Protein AF-A0A8T3WKR5-F1 (afdb_monomer)

Sequence (274 aa):
MLLEISASKPGNLAQITAEEFRGRFSTGEGFFEGDAPIKTRIPLRYAPNETQIAENFKGVANFLNETKKSSGTSPRICFYGVIGGVDLTLSYTASIWKELGRAPARKNEGVFLTDINECAIDYLNQRLDIFARSDNLTGYFRILSEEIPEAKKKLANYQERLKDEDRAHLWFSQESGFRTLKEMAESGSIKPFQSNYYGKGQGIFADLMDSQSPDAAIFYLSDIANVASNRKRHGGLKSTVRNSVIIAKLVELDIPFLIAESDIKGRNYMSLAG

Foldseek 3Di:
DDPPPPPDDPPQPLDADLVSLCVVFVPQQADDDDPDRPQPQPVDLQAAPAEPCLVVLVVLLVLQVVLCVVVVHRFAEEEEEECSHLQVLLLSQLSNQVSSVHAPDDSLYAYEYEYQHPVSVVVNLVLLVLLQPAPFLVSSVVVCCVPPVSVNVSVVVNLVPYDPSRNCSTLSVDRSSSVRSSVCSNVVRHRYGYYDCQPCVLVVVLSSCVSSLTQEYEYEYEAVVCVVVVVDPDDDDDPCVRSVSVVVSCVVSVHWYKYWYAHPNSHIDIDTDD

Secondary structure (DSSP, 8-state):
------------GGG--HHHHHHHH-SS--B-SSS-----------S-----THHHHHHHHHHHHHHHHHHSS---EEEEEE-S-HHHHHHHHHHHHHHHTS---STT-EEEEEES-HHHHHHHHHHHHHHHH-SSHHHHHHHHHHH-HHHHHHHHHHHHHS-HHHHTTSGGGSHHHHHHHHHHHHTT-EEEEEB-IIIIIHHHHHHHHHHH--SEEEEEEETHHHHHHHH-SS----HHHHTHHHHHHHHHHT--EEEEEE-TTS-EEEEEE-

Solvent-accessible surface area (backbone atoms only — not comparable to full-atom values): 15350 Å² total; per-residue (Å²): 136,82,83,79,79,74,80,74,72,90,69,78,78,62,73,62,47,77,64,48,47,34,75,76,56,61,84,74,76,47,58,60,90,63,99,60,82,75,81,46,76,54,88,68,78,68,47,45,79,67,35,73,51,45,64,55,56,51,50,51,54,49,51,53,52,51,48,31,64,77,63,78,44,89,67,42,46,31,39,39,30,40,64,61,12,52,64,58,47,47,11,55,53,19,50,56,30,57,77,69,72,46,70,75,83,49,95,37,30,37,34,41,36,29,32,59,36,58,51,59,50,53,49,45,51,53,53,36,51,44,34,52,75,30,92,46,66,70,48,33,54,48,54,40,47,75,78,38,50,68,56,51,55,39,48,52,58,40,52,73,70,37,54,70,74,34,46,64,59,38,26,81,64,41,72,65,28,42,52,48,46,22,57,30,37,67,69,57,38,62,46,72,44,52,21,38,53,93,59,51,31,40,56,51,53,42,55,45,47,66,51,31,62,44,59,28,42,38,35,37,46,31,42,58,77,51,62,60,48,73,76,41,94,67,76,92,73,58,70,75,70,75,46,37,65,47,51,53,46,42,60,73,67,70,41,41,38,39,40,41,36,28,40,96,86,14,52,66,48,74,52,77,52,122

Mean predicted aligned error: 10.89 Å

pLDDT: mean 73.16, std 21.27, range [23.73, 96.62]

Radius of gyration: 18.51 Å; Cα contacts (8 Å, |Δi|>4): 417; chains: 1; bounding box: 47×62×44 Å

Structure (mmCIF, N/CA/C/O backbone):
data_AF-A0A8T3WKR5-F1
#
_entry.id   AF-A0A8T3WKR5-F1
#
loop_
_atom_site.group_PDB
_atom_site.id
_atom_site.type_symbol
_atom_site.label_atom_id
_atom_site.label_alt_id
_atom_site.label_comp_id
_atom_site.label_asym_id
_atom_site.label_entity_id
_atom_site.label_seq_id
_atom_site.pdbx_PDB_ins_code
_atom_site.Cartn_x
_atom_site.Cartn_y
_atom_site.Cartn_z
_atom_site.occupancy
_atom_site.B_iso_or_equiv
_atom_site.auth_seq_id
_atom_site.auth_comp_id
_atom_site.auth_asym_id
_atom_site.auth_atom_id
_atom_site.pdbx_PDB_model_num
ATOM 1 N N . MET A 1 1 ? -1.835 -46.790 -15.934 1.00 33.34 1 MET A N 1
ATOM 2 C CA . MET A 1 1 ? -2.693 -45.678 -16.385 1.00 33.34 1 MET A CA 1
ATOM 3 C C . MET A 1 1 ? -2.193 -44.431 -15.674 1.00 33.34 1 MET A C 1
ATOM 5 O O . MET A 1 1 ? -2.462 -44.263 -14.494 1.00 33.34 1 MET A O 1
ATOM 9 N N . LEU A 1 2 ? -1.311 -43.682 -16.337 1.00 23.73 2 LEU A N 1
ATOM 10 C CA . LEU A 1 2 ? -0.746 -42.433 -15.828 1.00 23.73 2 LEU A CA 1
ATOM 11 C C . LEU A 1 2 ? -1.791 -41.341 -16.070 1.00 23.73 2 LEU A C 1
ATOM 13 O O . LEU A 1 2 ? -2.216 -41.158 -17.207 1.00 23.73 2 LEU A O 1
ATOM 17 N N . LEU A 1 3 ? -2.244 -40.677 -15.008 1.00 25.31 3 LEU A N 1
ATOM 18 C CA . LEU A 1 3 ? -3.059 -39.474 -15.128 1.00 25.31 3 LEU A CA 1
ATOM 19 C C . LEU A 1 3 ? -2.140 -38.361 -15.632 1.00 25.31 3 LEU A C 1
ATOM 21 O O . LEU A 1 3 ? -1.307 -37.851 -14.886 1.00 25.31 3 LEU A O 1
ATOM 25 N N . GLU A 1 4 ? -2.261 -38.037 -16.918 1.00 23.91 4 GLU A N 1
ATOM 26 C CA . GLU A 1 4 ? -1.700 -36.820 -17.491 1.00 23.91 4 GLU A CA 1
ATOM 27 C C . GLU A 1 4 ? -2.279 -35.623 -16.731 1.00 23.91 4 GLU A C 1
ATOM 29 O O . GLU A 1 4 ? -3.447 -35.261 -16.887 1.00 23.91 4 GLU A O 1
ATOM 34 N N . ILE A 1 5 ? -1.456 -35.005 -15.885 1.00 27.11 5 ILE A N 1
ATOM 35 C CA . ILE A 1 5 ? -1.741 -33.677 -15.353 1.00 27.11 5 ILE A CA 1
ATOM 36 C C . ILE A 1 5 ? -1.540 -32.720 -16.525 1.00 27.11 5 ILE A C 1
ATOM 38 O O . ILE A 1 5 ? -0.428 -32.299 -16.839 1.00 27.11 5 ILE A O 1
ATOM 42 N N . SER A 1 6 ? -2.643 -32.445 -17.219 1.00 26.09 6 SER A N 1
ATOM 43 C CA . SER A 1 6 ? -2.761 -31.361 -18.183 1.00 26.09 6 SER A CA 1
ATOM 44 C C . SER A 1 6 ? -2.222 -30.080 -17.545 1.00 26.09 6 SER A C 1
ATOM 46 O O . SER A 1 6 ? -2.774 -29.584 -16.563 1.00 26.09 6 SER A O 1
ATOM 48 N N . ALA A 1 7 ? -1.132 -29.550 -18.102 1.00 30.61 7 ALA A N 1
ATOM 49 C CA . ALA A 1 7 ? -0.700 -28.188 -17.843 1.00 30.61 7 ALA A CA 1
ATOM 50 C C . ALA A 1 7 ? -1.848 -27.256 -18.252 1.00 30.61 7 ALA A C 1
ATOM 52 O O . ALA A 1 7 ? -2.096 -27.024 -19.439 1.00 30.61 7 ALA A O 1
ATOM 53 N N . SER A 1 8 ? -2.601 -26.772 -17.266 1.00 29.23 8 SER A N 1
ATOM 54 C CA . SER A 1 8 ? -3.679 -25.823 -17.496 1.00 29.23 8 SER A CA 1
ATOM 55 C C . SER A 1 8 ? -3.083 -24.556 -18.101 1.00 29.23 8 SER A C 1
ATOM 57 O O . SER A 1 8 ? -2.210 -23.929 -17.499 1.00 29.23 8 SER A O 1
ATOM 59 N N . LYS A 1 9 ? -3.555 -24.185 -19.295 1.00 30.91 9 LYS A N 1
ATOM 60 C CA . LYS A 1 9 ? -3.257 -22.895 -19.927 1.00 30.91 9 LYS A CA 1
ATOM 61 C C . LYS A 1 9 ? -3.460 -21.757 -18.910 1.00 30.91 9 LYS A C 1
ATOM 63 O O . LYS A 1 9 ? -4.418 -21.840 -18.136 1.00 30.91 9 LYS A O 1
ATOM 68 N N . PRO A 1 10 ? -2.627 -20.699 -18.924 1.00 35.88 10 PRO A N 1
ATOM 69 C CA . PRO A 1 10 ? -2.818 -19.539 -18.062 1.00 35.88 10 PRO A CA 1
ATOM 70 C C . PRO A 1 10 ? -4.188 -18.926 -18.370 1.00 35.88 10 PRO A C 1
ATOM 72 O O . PRO A 1 10 ? -4.418 -18.342 -19.428 1.00 35.88 10 PRO A O 1
ATOM 75 N N . GLY A 1 11 ? -5.146 -19.165 -17.477 1.00 35.69 11 GLY A N 1
ATOM 76 C CA . GLY A 1 11 ? -6.485 -18.608 -17.580 1.00 35.69 11 GLY A CA 1
ATOM 77 C C . GLY A 1 11 ? -6.423 -17.104 -17.349 1.00 35.69 11 GLY A C 1
ATOM 78 O O . GLY A 1 11 ? -5.714 -16.648 -16.461 1.00 35.69 11 GLY A O 1
ATOM 79 N N . ASN A 1 12 ? -7.183 -16.350 -18.137 1.00 36.44 12 ASN A N 1
ATOM 80 C CA . ASN A 1 12 ? -7.236 -14.892 -18.129 1.00 36.44 12 ASN A CA 1
ATOM 81 C C . ASN A 1 12 ? -7.482 -14.329 -16.706 1.00 36.44 12 ASN A C 1
ATOM 83 O O . ASN A 1 12 ? -8.610 -14.336 -16.212 1.00 36.44 12 ASN A O 1
ATOM 87 N N . LEU A 1 13 ? -6.419 -13.869 -16.032 1.00 40.41 13 LEU A N 1
ATOM 88 C CA . LEU A 1 13 ? -6.439 -13.327 -14.661 1.00 40.41 13 LEU A CA 1
ATOM 89 C C . LEU A 1 13 ? -7.114 -11.942 -14.576 1.00 40.41 13 LEU A C 1
ATOM 91 O O . LEU A 1 13 ? -7.315 -11.417 -13.487 1.00 40.41 13 LEU A O 1
ATOM 95 N N . ALA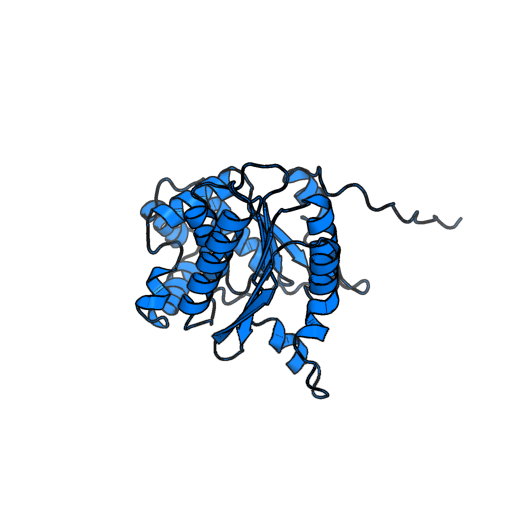 A 1 14 ? -7.508 -11.356 -15.711 1.00 37.53 14 ALA A N 1
ATOM 96 C CA . ALA A 1 14 ? -8.076 -10.010 -15.816 1.00 37.53 14 ALA A CA 1
ATOM 97 C C . ALA A 1 14 ? -9.570 -9.901 -15.434 1.00 37.53 14 ALA A C 1
ATOM 99 O O . ALA A 1 14 ? -10.153 -8.818 -15.524 1.00 37.53 14 ALA A O 1
ATOM 100 N N . GLN A 1 15 ? -10.237 -11.011 -15.094 1.00 40.06 15 GLN A N 1
ATOM 101 C CA . GLN A 1 15 ? -11.696 -11.050 -14.876 1.00 40.06 15 GLN A CA 1
ATOM 102 C C . GLN A 1 15 ? -12.127 -11.668 -13.545 1.00 40.06 15 GLN A C 1
ATOM 104 O O . GLN A 1 15 ? -13.322 -11.757 -13.290 1.00 40.06 15 GLN A O 1
ATOM 109 N N . ILE A 1 16 ? -11.178 -12.061 -12.699 1.00 41.44 16 ILE A N 1
ATOM 110 C CA . ILE A 1 16 ? -11.486 -12.709 -11.426 1.00 41.44 16 ILE A CA 1
ATOM 111 C C . ILE A 1 16 ? -12.015 -11.695 -10.407 1.00 41.44 16 ILE A C 1
ATOM 113 O O . ILE A 1 16 ? -11.360 -10.706 -10.070 1.00 41.44 16 ILE A O 1
ATOM 117 N N . THR A 1 17 ? -13.222 -11.955 -9.921 1.00 45.38 17 THR A N 1
ATOM 118 C CA . THR A 1 17 ? -13.841 -11.293 -8.767 1.00 45.38 17 THR A CA 1
ATOM 119 C C . THR A 1 17 ? -12.985 -11.472 -7.505 1.00 45.38 17 THR A C 1
ATOM 121 O O . THR A 1 17 ? -12.123 -12.347 -7.447 1.00 45.38 17 THR A O 1
ATOM 124 N N . ALA A 1 18 ? -13.213 -10.676 -6.453 1.00 41.91 18 ALA A N 1
ATOM 125 C CA . ALA A 1 18 ? -12.522 -10.866 -5.169 1.00 41.91 18 ALA A CA 1
ATOM 126 C C . ALA A 1 18 ? -12.770 -12.267 -4.567 1.00 41.91 18 ALA A C 1
ATOM 128 O O . ALA A 1 18 ? -11.903 -12.799 -3.873 1.00 41.91 18 ALA A O 1
ATOM 129 N N . GLU A 1 19 ? -13.922 -12.876 -4.866 1.00 38.47 19 GLU A N 1
ATOM 130 C CA . GLU A 1 19 ? -14.265 -14.257 -4.514 1.00 38.47 19 GLU A CA 1
ATOM 131 C C . GLU A 1 19 ? -13.575 -15.297 -5.396 1.00 38.47 19 GLU A C 1
ATOM 133 O O . GLU A 1 19 ? -13.185 -16.328 -4.870 1.00 38.47 19 GLU A O 1
ATOM 138 N N . GLU A 1 20 ? -13.343 -15.050 -6.687 1.00 39.25 20 GLU A N 1
ATOM 139 C CA . GLU A 1 20 ? -12.548 -15.948 -7.545 1.00 39.25 20 GLU A CA 1
ATOM 140 C C . GLU A 1 20 ? -11.047 -15.815 -7.289 1.00 39.25 20 GLU A C 1
ATOM 142 O O . GLU A 1 20 ? -10.321 -16.805 -7.335 1.00 39.25 20 GLU A O 1
ATOM 147 N N . PHE A 1 21 ? -10.576 -14.607 -6.981 1.00 45.44 21 PHE A N 1
ATOM 148 C CA . PHE A 1 21 ? -9.222 -14.364 -6.504 1.00 45.44 21 PHE A CA 1
ATOM 149 C C . PHE A 1 21 ? -9.017 -15.084 -5.169 1.00 45.44 21 PHE A C 1
ATOM 151 O O . PHE A 1 21 ? -8.062 -15.836 -5.021 1.00 45.44 21 PHE A O 1
ATOM 158 N N . ARG A 1 22 ? -9.964 -14.979 -4.226 1.00 40.38 22 ARG A N 1
ATOM 159 C CA . ARG A 1 22 ? -9.948 -15.819 -3.025 1.00 40.38 22 ARG A CA 1
ATOM 160 C C . ARG A 1 22 ? -10.047 -17.305 -3.389 1.00 40.38 22 ARG A C 1
ATOM 162 O O . ARG A 1 22 ? -9.150 -18.055 -3.058 1.00 40.38 22 ARG A O 1
ATOM 169 N N . GLY A 1 23 ? -11.032 -17.781 -4.132 1.00 39.62 23 GLY A N 1
ATOM 170 C CA . GLY A 1 23 ? -11.172 -19.204 -4.477 1.00 39.62 23 GLY A CA 1
ATOM 171 C C . GLY A 1 23 ? -9.933 -19.819 -5.147 1.00 39.62 23 GLY A C 1
ATOM 172 O O . GLY A 1 23 ? -9.648 -20.993 -4.938 1.00 39.62 23 GLY A O 1
ATOM 173 N N . ARG A 1 24 ? -9.160 -19.019 -5.894 1.00 42.75 24 ARG A N 1
ATOM 174 C CA . ARG A 1 24 ? -7.892 -19.428 -6.517 1.00 42.75 24 ARG A CA 1
ATOM 175 C C . ARG A 1 24 ? -6.653 -19.238 -5.635 1.00 42.75 24 ARG A C 1
ATOM 177 O O . ARG A 1 24 ? -5.666 -19.925 -5.871 1.00 42.75 24 ARG A O 1
ATOM 184 N N . PHE A 1 25 ? -6.684 -18.321 -4.664 1.00 46.31 25 PHE A N 1
ATOM 185 C CA . PHE A 1 25 ? -5.500 -17.866 -3.918 1.00 46.31 25 PHE A CA 1
ATOM 186 C C . PHE A 1 25 ? -5.696 -17.760 -2.378 1.00 46.31 25 PHE A C 1
ATOM 188 O O . PHE A 1 25 ? -4.818 -17.247 -1.691 1.00 46.31 25 PHE A O 1
ATOM 195 N N . SER A 1 26 ? -6.826 -18.216 -1.811 1.00 36.19 26 SER A N 1
ATOM 196 C CA . SER A 1 26 ? -7.256 -18.004 -0.401 1.00 36.19 26 SER A CA 1
ATOM 197 C C . SER A 1 26 ? -6.958 -19.139 0.567 1.00 36.19 26 SER A C 1
ATOM 199 O O . SER A 1 26 ? -7.219 -18.994 1.758 1.00 36.19 26 SER A O 1
ATOM 201 N N . THR A 1 27 ? -6.417 -20.262 0.109 1.00 36.88 27 THR A N 1
ATOM 202 C CA . THR A 1 27 ? -6.136 -21.394 1.006 1.00 36.88 27 THR A CA 1
ATOM 203 C C . THR A 1 27 ? -4.803 -21.263 1.744 1.00 36.88 27 THR A C 1
ATOM 205 O O . THR A 1 27 ? -4.456 -22.151 2.517 1.00 36.88 27 THR A O 1
ATOM 208 N N . GLY A 1 28 ? -4.042 -20.181 1.529 1.00 36.31 28 GLY A N 1
ATOM 209 C CA . GLY A 1 28 ? -2.709 -20.030 2.128 1.00 36.31 28 GLY A CA 1
ATOM 210 C C . GLY A 1 28 ? -1.665 -20.986 1.534 1.00 36.31 28 GLY A C 1
ATOM 211 O O . GLY A 1 28 ? -0.588 -21.182 2.098 1.00 36.31 28 GLY A O 1
ATOM 212 N N . GLU A 1 29 ? -1.958 -21.590 0.380 1.00 37.19 29 GLU A N 1
ATOM 213 C CA . GLU A 1 29 ? -0.975 -22.309 -0.426 1.00 37.19 29 GLU A CA 1
ATOM 214 C C . GLU A 1 29 ? -0.240 -21.295 -1.306 1.00 37.19 29 GLU A C 1
ATOM 216 O O . GLU A 1 29 ? -0.539 -21.106 -2.483 1.00 37.19 29 GLU A O 1
ATOM 221 N N . GLY A 1 30 ? 0.699 -20.566 -0.700 1.00 42.69 30 GLY A N 1
ATOM 222 C CA . GLY A 1 30 ? 1.599 -19.683 -1.432 1.00 42.69 30 GLY A CA 1
ATOM 223 C C . GLY A 1 30 ? 2.257 -20.395 -2.623 1.00 42.69 30 GLY A C 1
ATOM 224 O O . GLY A 1 30 ? 2.530 -21.594 -2.612 1.00 42.69 30 GLY A O 1
ATOM 225 N N . PHE A 1 31 ? 2.534 -19.644 -3.683 1.00 43.00 31 PHE A N 1
ATOM 226 C CA . PHE A 1 31 ? 3.258 -20.145 -4.844 1.00 43.00 31 PHE A CA 1
ATOM 227 C C . PHE A 1 31 ? 4.729 -20.417 -4.485 1.00 43.00 31 PHE A C 1
ATOM 229 O O . PHE A 1 31 ? 5.577 -19.527 -4.567 1.00 43.00 31 PHE A O 1
ATOM 236 N N . PHE A 1 32 ? 5.042 -21.652 -4.093 1.00 44.91 32 PHE A N 1
ATOM 237 C CA . PHE A 1 32 ? 6.402 -22.078 -3.755 1.00 44.91 32 PHE A CA 1
ATOM 238 C C . PHE A 1 32 ? 7.139 -22.656 -4.978 1.00 44.91 32 PHE A C 1
ATOM 240 O O . PHE A 1 32 ? 6.530 -23.179 -5.921 1.00 44.91 32 PHE A O 1
ATOM 247 N N . GLU A 1 33 ? 8.464 -22.508 -4.999 1.00 35.56 33 GLU A N 1
ATOM 248 C CA . GLU A 1 33 ? 9.342 -23.412 -5.745 1.00 35.56 33 GLU A CA 1
ATOM 249 C C . GLU A 1 33 ? 9.558 -24.649 -4.866 1.00 35.56 33 GLU A C 1
ATOM 251 O O . GLU A 1 33 ? 10.104 -24.533 -3.768 1.00 35.56 33 GLU A O 1
ATOM 256 N N . GLY A 1 34 ? 9.114 -25.814 -5.339 1.00 39.62 34 GLY A N 1
ATOM 257 C CA . GLY A 1 34 ? 9.172 -27.073 -4.594 1.00 39.62 34 GLY A CA 1
ATOM 258 C C . GLY A 1 34 ? 7.956 -27.309 -3.691 1.00 39.62 34 GLY A C 1
ATOM 259 O O . GLY A 1 34 ? 7.368 -26.372 -3.156 1.00 39.62 34 GLY A O 1
ATOM 260 N N . ASP A 1 35 ? 7.591 -28.582 -3.534 1.00 34.06 35 ASP A N 1
ATOM 261 C CA . ASP A 1 35 ? 6.369 -29.108 -2.894 1.00 34.06 35 ASP A CA 1
ATOM 262 C C . ASP A 1 35 ? 6.244 -28.860 -1.370 1.00 34.06 35 ASP A C 1
ATOM 264 O O . ASP A 1 35 ? 5.576 -29.611 -0.659 1.00 34.06 35 ASP A O 1
ATOM 268 N N . ALA A 1 36 ? 6.896 -27.834 -0.819 1.00 37.22 36 ALA A N 1
ATOM 269 C CA . ALA A 1 36 ? 6.881 -27.553 0.612 1.00 37.22 36 ALA A CA 1
ATOM 270 C C . ALA A 1 36 ? 6.051 -26.292 0.922 1.00 37.22 36 ALA A C 1
ATOM 272 O O . ALA A 1 36 ? 6.493 -25.185 0.602 1.00 37.22 36 ALA A O 1
ATOM 273 N N . PRO A 1 37 ? 4.889 -26.410 1.594 1.00 40.34 37 PRO A N 1
ATOM 274 C CA . PRO A 1 37 ? 4.159 -25.249 2.082 1.00 40.34 37 PRO A CA 1
ATOM 275 C C . PRO A 1 37 ? 5.013 -24.504 3.115 1.00 40.34 37 PRO A C 1
ATOM 277 O O . PRO A 1 37 ? 5.293 -25.026 4.199 1.00 40.34 37 PRO A O 1
ATOM 280 N N . ILE A 1 38 ? 5.432 -23.271 2.811 1.00 40.56 38 ILE A N 1
ATOM 281 C CA . ILE A 1 38 ? 6.086 -22.409 3.802 1.00 40.56 38 ILE A CA 1
ATOM 282 C C . ILE A 1 38 ? 5.003 -21.916 4.767 1.00 40.56 38 ILE A C 1
ATOM 284 O O . ILE A 1 38 ? 4.431 -20.840 4.609 1.00 40.56 38 ILE A O 1
ATOM 288 N N . LYS A 1 39 ? 4.733 -22.704 5.810 1.00 42.69 39 LYS A N 1
ATOM 289 C CA . LYS A 1 39 ? 4.004 -22.249 6.999 1.00 42.69 39 LYS A CA 1
ATOM 290 C C . LYS A 1 39 ? 4.901 -21.327 7.823 1.00 42.69 39 LYS A C 1
ATOM 292 O O . LYS A 1 39 ? 5.360 -21.690 8.903 1.00 42.69 39 LYS A O 1
ATOM 297 N N . THR A 1 40 ? 5.170 -20.116 7.344 1.00 48.94 40 THR A N 1
ATOM 298 C CA . THR A 1 40 ? 5.776 -19.070 8.180 1.00 48.94 40 THR A CA 1
ATOM 299 C C . THR A 1 40 ? 4.686 -18.335 8.941 1.00 48.94 40 THR A C 1
ATOM 301 O O . THR A 1 40 ? 4.536 -17.131 8.778 1.00 48.94 40 THR A O 1
ATOM 304 N N . ARG A 1 41 ? 3.946 -19.033 9.815 1.00 46.91 41 ARG A N 1
ATOM 305 C CA . ARG A 1 41 ? 3.148 -18.372 10.863 1.00 46.91 41 ARG A CA 1
ATOM 306 C C . ARG A 1 41 ? 4.078 -17.874 11.961 1.00 46.91 41 ARG A C 1
ATOM 308 O O . ARG A 1 41 ? 4.039 -18.320 13.103 1.00 46.91 41 ARG A O 1
ATOM 315 N N . ILE A 1 42 ? 4.999 -16.999 11.577 1.00 46.53 42 ILE A N 1
ATOM 316 C CA . ILE A 1 42 ? 5.839 -16.284 12.523 1.00 46.53 42 ILE A CA 1
ATOM 317 C C . ILE A 1 42 ? 4.978 -15.121 13.002 1.00 46.53 42 ILE A C 1
ATOM 319 O O . ILE A 1 42 ? 4.596 -14.313 12.152 1.00 46.53 42 ILE A O 1
ATOM 323 N N . PRO A 1 43 ? 4.682 -15.010 14.312 1.00 43.88 43 PRO A N 1
ATOM 324 C CA . PRO A 1 43 ? 3.965 -13.869 14.860 1.00 43.88 43 PRO A CA 1
ATOM 325 C C . PRO A 1 43 ? 4.720 -12.597 14.482 1.00 43.88 43 PRO A C 1
ATOM 327 O O . PRO A 1 43 ? 5.770 -12.276 15.049 1.00 43.88 43 PRO A O 1
ATOM 330 N N . LEU A 1 44 ? 4.233 -11.901 13.462 1.00 49.72 44 LEU A N 1
ATOM 331 C CA . LEU A 1 44 ? 4.927 -10.743 12.940 1.00 49.72 44 LEU A CA 1
ATOM 332 C C . LEU A 1 44 ? 4.809 -9.608 13.950 1.00 49.72 44 LEU A C 1
ATOM 334 O O . LEU A 1 44 ? 3.790 -9.363 14.605 1.00 49.72 44 LEU A O 1
ATOM 338 N N . ARG A 1 45 ? 5.901 -8.873 14.115 1.00 46.34 45 ARG A N 1
ATOM 339 C CA . ARG A 1 45 ? 5.882 -7.618 14.859 1.00 46.34 45 ARG A CA 1
ATOM 340 C C . ARG A 1 45 ? 5.543 -6.520 13.849 1.00 46.34 45 ARG A C 1
ATOM 342 O O . ARG A 1 45 ? 6.428 -5.822 13.395 1.00 46.34 45 ARG A O 1
ATOM 349 N N . TYR A 1 46 ? 4.252 -6.447 13.504 1.00 51.28 46 TYR A N 1
ATOM 350 C CA . TYR A 1 46 ? 3.586 -5.686 12.426 1.00 51.28 46 TYR A CA 1
ATOM 351 C C . TYR A 1 46 ? 3.801 -4.158 12.336 1.00 51.28 46 TYR A C 1
ATOM 353 O O . TYR A 1 46 ? 3.044 -3.489 11.634 1.00 51.28 46 TYR A O 1
ATOM 361 N N . ALA A 1 47 ? 4.784 -3.585 13.032 1.00 52.47 47 ALA A N 1
ATOM 362 C CA . ALA A 1 47 ? 5.121 -2.176 12.878 1.00 52.47 47 ALA A CA 1
ATOM 363 C C . ALA A 1 47 ? 6.248 -2.033 11.842 1.00 52.47 47 ALA A C 1
ATOM 365 O O . ALA A 1 47 ? 7.272 -2.707 11.996 1.00 52.47 47 ALA A O 1
ATOM 366 N N . PRO A 1 48 ? 6.099 -1.175 10.820 1.00 64.69 48 PRO A N 1
ATOM 367 C CA . PRO A 1 48 ? 7.214 -0.813 9.947 1.00 64.69 48 PRO A CA 1
ATOM 368 C C . PRO A 1 48 ? 8.394 -0.287 10.784 1.00 64.69 48 PRO A C 1
ATOM 370 O O . PRO A 1 48 ? 8.215 0.334 11.832 1.00 64.69 48 PRO A O 1
ATOM 373 N N . ASN A 1 49 ? 9.620 -0.551 10.334 1.00 64.81 49 ASN A N 1
ATOM 374 C CA . ASN A 1 49 ? 10.838 -0.019 10.961 1.00 64.81 49 ASN A CA 1
ATOM 375 C C . ASN A 1 49 ? 11.450 1.144 10.173 1.00 64.81 49 ASN A C 1
ATOM 377 O O . ASN A 1 49 ? 12.434 1.732 10.623 1.00 64.81 49 ASN A O 1
ATOM 381 N N . GLU A 1 50 ? 10.868 1.461 9.018 1.00 72.44 50 GLU A N 1
ATOM 382 C CA . GLU A 1 50 ? 11.300 2.527 8.124 1.00 72.44 50 GLU A CA 1
ATOM 383 C C . GLU A 1 50 ? 11.033 3.897 8.754 1.00 72.44 50 GLU A C 1
ATOM 385 O O . GLU A 1 50 ? 9.949 4.168 9.274 1.00 72.44 50 GLU A O 1
ATOM 390 N N . THR A 1 51 ? 12.047 4.754 8.702 1.00 68.44 51 THR A N 1
ATOM 391 C CA . THR A 1 51 ? 12.039 6.139 9.208 1.00 68.44 51 THR A CA 1
ATOM 392 C C . THR A 1 51 ? 12.440 7.057 8.049 1.00 68.44 51 THR A C 1
ATOM 394 O O . THR A 1 51 ? 12.923 6.544 7.051 1.00 68.44 51 THR A O 1
ATOM 397 N N . GLN A 1 52 ? 12.260 8.382 8.103 1.00 77.06 52 GLN A N 1
ATOM 398 C CA . GLN A 1 52 ? 12.584 9.262 6.956 1.00 77.06 52 GLN A CA 1
ATOM 399 C C . GLN A 1 52 ? 11.761 8.945 5.689 1.00 77.06 52 GLN A C 1
ATOM 401 O O . GLN A 1 52 ? 12.256 9.025 4.561 1.00 77.06 52 GLN A O 1
ATOM 406 N N . ILE A 1 53 ? 10.504 8.537 5.874 1.00 83.62 53 ILE A N 1
ATOM 407 C CA . ILE A 1 53 ? 9.577 8.149 4.804 1.00 83.62 53 ILE A CA 1
ATOM 408 C C . ILE A 1 53 ? 9.112 9.346 3.965 1.00 83.62 53 ILE A C 1
ATOM 410 O O . ILE A 1 53 ? 8.707 9.148 2.822 1.00 83.62 53 ILE A O 1
ATOM 414 N N . ALA A 1 54 ? 9.204 10.578 4.480 1.00 86.25 54 ALA A N 1
ATOM 415 C CA . ALA A 1 54 ? 8.708 11.783 3.810 1.00 86.25 54 ALA A CA 1
ATOM 416 C C . ALA A 1 54 ? 9.242 11.962 2.376 1.00 86.25 54 ALA A C 1
ATOM 418 O O . ALA A 1 54 ? 8.488 12.338 1.479 1.00 86.25 54 ALA A O 1
ATOM 419 N N . GLU A 1 55 ? 10.514 11.641 2.126 1.00 82.62 55 GLU A N 1
ATOM 420 C CA . GLU A 1 55 ? 11.111 11.752 0.786 1.00 82.62 55 GLU A CA 1
ATOM 421 C C . GLU A 1 55 ? 10.459 10.809 -0.235 1.00 82.62 55 GLU A C 1
ATOM 423 O O . GLU A 1 55 ? 10.236 11.203 -1.380 1.00 82.62 55 GLU A O 1
ATOM 428 N N . ASN A 1 56 ? 10.052 9.606 0.180 1.00 83.56 56 ASN A N 1
ATOM 429 C CA . ASN A 1 56 ? 9.327 8.699 -0.707 1.00 83.56 56 ASN A CA 1
ATOM 430 C C . ASN A 1 56 ? 7.933 9.223 -1.040 1.00 83.56 56 ASN A C 1
ATOM 432 O O . ASN A 1 56 ? 7.513 9.168 -2.193 1.00 83.56 56 ASN A O 1
ATOM 436 N N . PHE A 1 57 ? 7.215 9.762 -0.051 1.00 88.88 57 PHE A N 1
ATOM 437 C CA . PHE A 1 57 ? 5.903 10.362 -0.293 1.00 88.88 57 PHE A CA 1
ATOM 438 C C . PHE A 1 57 ? 5.997 11.572 -1.231 1.00 88.88 57 PHE A C 1
ATOM 440 O O . PHE A 1 57 ? 5.151 11.724 -2.113 1.00 88.88 57 PHE A O 1
ATOM 447 N N . LYS A 1 58 ? 7.052 12.392 -1.113 1.00 88.62 58 LYS A N 1
ATOM 448 C CA . LYS A 1 58 ? 7.329 13.478 -2.067 1.00 88.62 58 LYS A CA 1
ATOM 449 C C . LYS A 1 58 ? 7.576 12.947 -3.477 1.00 88.62 58 LYS A C 1
ATOM 451 O O . LYS A 1 58 ? 7.014 13.485 -4.426 1.00 88.62 58 LYS A O 1
ATOM 456 N N . GLY A 1 59 ? 8.377 11.893 -3.635 1.00 86.69 59 GLY A N 1
ATOM 457 C CA . GLY A 1 59 ? 8.619 11.315 -4.957 1.00 86.69 59 GLY A CA 1
ATOM 458 C C . GLY A 1 59 ? 7.388 10.661 -5.573 1.00 86.69 59 GLY A C 1
ATOM 459 O O . GLY A 1 59 ? 7.161 10.835 -6.766 1.00 86.69 59 GLY A O 1
ATOM 460 N N . VAL A 1 60 ? 6.540 10.011 -4.769 1.00 90.19 60 VAL A N 1
ATOM 461 C CA . VAL A 1 60 ? 5.219 9.537 -5.213 1.00 90.19 60 VAL A CA 1
ATOM 462 C C . VAL A 1 60 ? 4.380 10.709 -5.724 1.00 90.19 60 VAL A C 1
ATOM 464 O O . VAL A 1 60 ? 3.869 10.648 -6.838 1.00 90.19 60 VAL A O 1
ATOM 467 N N . ALA A 1 61 ? 4.273 11.801 -4.963 1.00 90.81 61 ALA A N 1
ATOM 468 C CA . ALA A 1 61 ? 3.509 12.974 -5.387 1.00 90.81 61 ALA A CA 1
ATOM 469 C C . ALA A 1 61 ? 4.065 13.600 -6.681 1.00 90.81 61 ALA A C 1
ATOM 471 O O . ALA A 1 61 ? 3.302 13.931 -7.589 1.00 90.81 61 ALA A O 1
ATOM 472 N N . ASN A 1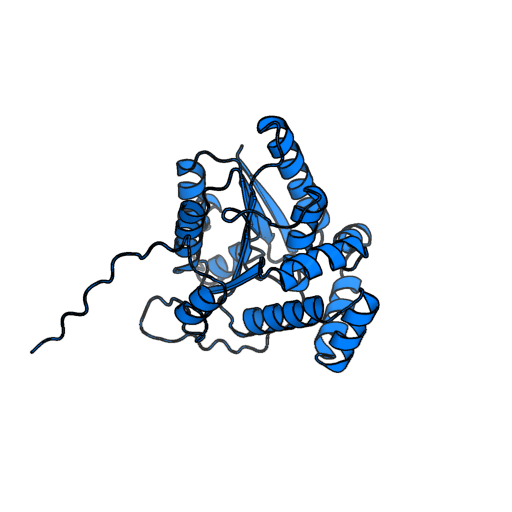 62 ? 5.390 13.719 -6.801 1.00 90.12 62 ASN A N 1
ATOM 473 C CA . ASN A 1 62 ? 6.045 14.240 -8.003 1.00 90.12 62 ASN A CA 1
ATOM 474 C C . ASN A 1 62 ? 5.772 13.357 -9.225 1.00 90.12 62 ASN A C 1
ATOM 476 O O . ASN A 1 62 ? 5.316 13.868 -10.246 1.00 90.12 62 ASN A O 1
ATOM 480 N N . PHE A 1 63 ? 5.945 12.041 -9.090 1.00 91.19 63 PHE A N 1
ATOM 481 C CA . PHE A 1 63 ? 5.656 11.068 -10.142 1.00 91.19 63 PHE A CA 1
ATOM 482 C C . PHE A 1 63 ? 4.203 11.162 -10.625 1.00 91.19 63 PHE A C 1
ATOM 484 O O . PHE A 1 63 ? 3.934 11.223 -11.827 1.00 91.19 63 PHE A O 1
ATOM 491 N N . LEU A 1 64 ? 3.247 11.240 -9.694 1.00 91.06 64 LEU A N 1
ATOM 492 C CA . LEU A 1 64 ? 1.828 11.392 -10.021 1.00 91.06 64 LEU A CA 1
ATOM 493 C C . LEU A 1 64 ? 1.548 12.707 -10.754 1.00 91.06 64 LEU A C 1
ATOM 495 O O . LEU A 1 64 ? 0.761 12.734 -11.701 1.00 91.06 64 LEU A O 1
ATOM 499 N N . ASN A 1 65 ? 2.192 13.799 -10.342 1.00 90.12 65 ASN A N 1
ATOM 500 C CA . ASN A 1 65 ? 2.046 15.101 -10.986 1.00 90.12 65 ASN A CA 1
ATOM 501 C C . ASN A 1 65 ? 2.629 15.119 -12.404 1.00 90.12 65 ASN A C 1
ATOM 503 O O . ASN A 1 65 ? 2.014 15.693 -13.302 1.00 90.12 65 ASN A O 1
ATOM 507 N N . GLU A 1 66 ? 3.781 14.492 -12.623 1.00 89.19 66 GLU A N 1
ATOM 508 C CA . GLU A 1 66 ? 4.398 14.357 -13.947 1.00 89.19 66 GLU A CA 1
ATOM 509 C C . GLU A 1 66 ? 3.544 13.485 -14.871 1.00 89.19 66 GLU A C 1
ATOM 511 O O . GLU A 1 66 ? 3.214 13.906 -15.980 1.00 89.19 66 GLU A O 1
ATOM 516 N N . THR A 1 67 ? 3.067 12.342 -14.373 1.00 87.81 67 THR A N 1
ATOM 517 C CA . THR A 1 67 ? 2.200 11.420 -15.123 1.00 87.81 67 THR A CA 1
ATOM 518 C C . THR A 1 67 ? 0.869 12.074 -15.525 1.00 87.81 67 THR A C 1
ATOM 520 O O . THR A 1 67 ? 0.372 11.881 -16.635 1.00 87.81 67 THR A O 1
ATOM 523 N N . LYS A 1 68 ? 0.271 12.900 -14.654 1.00 86.88 68 LYS A N 1
ATOM 524 C CA . LYS A 1 68 ? -0.933 13.683 -15.000 1.00 86.88 68 LYS A CA 1
ATOM 525 C C . LYS A 1 68 ? -0.663 14.707 -16.102 1.00 86.88 68 LYS A C 1
ATOM 527 O O . LYS A 1 68 ? -1.505 14.903 -16.975 1.00 86.88 68 LYS A O 1
ATOM 532 N N . LYS A 1 69 ? 0.492 15.382 -16.056 1.00 85.38 69 LYS A N 1
ATOM 533 C CA . LYS A 1 69 ? 0.863 16.396 -17.055 1.00 85.38 69 LYS A CA 1
ATOM 534 C C . LYS A 1 69 ? 1.080 15.776 -18.433 1.00 85.38 69 LYS A C 1
ATOM 536 O O . LYS A 1 69 ? 0.643 16.368 -19.413 1.00 85.38 69 LYS A O 1
ATOM 541 N N . SER A 1 70 ? 1.723 14.610 -18.508 1.00 80.38 70 SER A N 1
ATOM 542 C CA . SER A 1 70 ? 1.993 13.927 -19.780 1.00 80.38 70 SER A CA 1
ATOM 543 C C . SER A 1 70 ? 0.741 13.296 -20.398 1.00 80.38 70 SER A C 1
ATOM 545 O O . SER A 1 70 ? 0.566 13.355 -21.611 1.00 80.38 70 SER A O 1
ATOM 547 N N . SER A 1 71 ? -0.156 12.739 -19.580 1.00 74.06 71 SER A N 1
ATOM 548 C CA . SER A 1 71 ? -1.363 12.044 -20.061 1.00 74.06 71 SER A CA 1
ATOM 549 C C . SER A 1 71 ? -2.551 12.961 -20.382 1.00 74.06 71 SER A C 1
ATOM 551 O O . SER A 1 71 ? -3.522 12.511 -20.993 1.00 74.06 71 SER A O 1
ATOM 553 N N . GLY A 1 72 ? -2.534 14.228 -19.944 1.00 69.94 72 GLY A N 1
ATOM 554 C CA . GLY A 1 72 ? -3.626 15.194 -20.152 1.00 69.94 72 GLY A CA 1
ATOM 555 C C . GLY A 1 72 ? -4.962 14.827 -19.480 1.00 69.94 72 GLY A C 1
ATOM 556 O O . GLY A 1 72 ? -5.932 15.577 -19.574 1.00 69.94 72 GLY A O 1
ATOM 557 N N . THR A 1 73 ? -5.026 13.688 -18.790 1.00 73.31 73 THR A N 1
ATOM 558 C CA . THR A 1 73 ? -6.191 13.146 -18.078 1.00 73.31 73 THR A CA 1
ATOM 559 C C . THR A 1 73 ? -5.741 12.558 -16.733 1.00 73.31 73 THR A C 1
ATOM 561 O O . THR A 1 73 ? -4.560 12.587 -16.399 1.00 73.31 73 THR A O 1
ATOM 564 N N . SER A 1 74 ? -6.667 12.066 -15.897 1.00 77.31 74 SER A N 1
ATOM 565 C CA . SER A 1 74 ? -6.276 11.328 -14.684 1.00 77.31 74 SER A CA 1
ATOM 566 C C . SER A 1 74 ? -5.742 9.946 -15.097 1.00 77.31 74 SER A C 1
ATOM 568 O O . SER A 1 74 ? -6.540 9.151 -15.612 1.00 77.31 74 SER A O 1
ATOM 570 N N . PRO A 1 75 ? -4.442 9.649 -14.894 1.00 83.44 75 PRO A N 1
ATOM 571 C CA . PRO A 1 75 ? -3.838 8.407 -15.366 1.00 83.44 75 PRO A CA 1
ATOM 572 C C . PRO A 1 75 ? -4.436 7.195 -14.651 1.00 83.44 75 PRO A C 1
ATOM 574 O O . PRO A 1 75 ? -4.807 7.272 -13.473 1.00 83.44 75 PRO A O 1
ATOM 577 N N . ARG A 1 76 ? -4.523 6.067 -15.359 1.00 87.88 76 ARG A N 1
ATOM 578 C CA . ARG A 1 76 ? -4.859 4.763 -14.777 1.00 87.88 76 ARG A CA 1
ATOM 579 C C . ARG A 1 76 ? -3.617 4.194 -14.115 1.00 87.88 76 ARG A C 1
ATOM 581 O O . ARG A 1 76 ? -2.662 3.841 -14.801 1.00 87.88 76 ARG A O 1
ATOM 588 N N . ILE A 1 77 ? -3.630 4.101 -12.792 1.00 90.50 77 ILE A N 1
ATOM 589 C CA . ILE A 1 77 ? -2.465 3.651 -12.030 1.00 90.50 77 ILE A CA 1
ATOM 590 C C . ILE A 1 77 ? -2.743 2.299 -11.389 1.00 90.50 77 ILE A C 1
ATOM 592 O O . ILE A 1 77 ? -3.819 2.061 -10.842 1.00 90.50 77 ILE A O 1
ATOM 596 N N . CYS A 1 78 ? -1.748 1.420 -11.428 1.00 93.06 78 CYS A N 1
ATOM 597 C CA . CYS A 1 78 ? -1.707 0.257 -10.553 1.00 93.06 78 CYS A CA 1
ATOM 598 C C . CYS A 1 78 ? -0.608 0.431 -9.507 1.00 93.06 78 CYS A C 1
ATOM 600 O O . CYS A 1 78 ? 0.512 0.839 -9.823 1.00 93.06 78 CYS A O 1
ATOM 602 N N . PHE A 1 79 ? -0.943 0.109 -8.260 1.00 94.44 79 PHE A N 1
ATOM 603 C CA . PHE A 1 79 ? 0.011 0.052 -7.164 1.00 94.44 79 PHE A CA 1
ATOM 604 C C . PHE A 1 79 ? 0.287 -1.409 -6.816 1.00 94.44 79 PHE A C 1
ATOM 606 O O . PHE A 1 79 ? -0.631 -2.175 -6.524 1.00 94.44 79 PHE A O 1
ATOM 613 N N . TYR A 1 80 ? 1.556 -1.781 -6.839 1.00 92.62 80 TYR A N 1
ATOM 614 C CA . TYR A 1 80 ? 2.047 -3.106 -6.499 1.00 92.62 80 TYR A CA 1
ATOM 615 C C . TYR A 1 80 ? 2.963 -2.985 -5.287 1.00 92.62 80 TYR A C 1
ATOM 617 O O . TYR A 1 80 ? 3.728 -2.028 -5.176 1.00 92.62 80 TYR A O 1
ATOM 625 N N . GLY A 1 81 ? 2.949 -3.942 -4.367 1.00 89.69 81 GLY A N 1
ATOM 626 C CA . GLY A 1 81 ? 3.906 -3.856 -3.273 1.00 89.69 81 GLY A CA 1
ATOM 627 C C . GLY A 1 81 ? 4.035 -5.076 -2.393 1.00 89.69 81 GLY A C 1
ATOM 628 O O . GLY A 1 81 ? 3.175 -5.949 -2.372 1.00 89.69 81 GLY A O 1
ATOM 629 N N . VAL A 1 82 ? 5.136 -5.112 -1.653 1.00 85.94 82 VAL A N 1
ATOM 630 C CA . VAL A 1 82 ? 5.345 -6.036 -0.542 1.00 85.94 82 VAL A CA 1
ATOM 631 C C . VAL A 1 82 ? 4.816 -5.396 0.740 1.00 85.94 82 VAL A C 1
ATOM 633 O O . VAL A 1 82 ? 4.952 -4.187 0.934 1.00 85.94 82 VAL A O 1
ATOM 636 N N . ILE A 1 83 ? 4.239 -6.188 1.643 1.00 85.25 83 ILE A N 1
ATOM 637 C CA . ILE A 1 83 ? 3.768 -5.699 2.944 1.00 85.25 83 ILE A CA 1
ATOM 638 C C . ILE A 1 83 ? 4.958 -5.529 3.910 1.00 85.25 83 ILE A C 1
ATOM 640 O O . ILE A 1 83 ? 5.131 -6.266 4.873 1.00 85.25 83 ILE A O 1
ATOM 644 N N . GLY A 1 84 ? 5.756 -4.473 3.718 1.00 67.31 84 GLY A N 1
ATOM 645 C CA . GLY A 1 84 ? 6.871 -4.077 4.608 1.00 67.31 84 GLY A CA 1
ATOM 646 C C . GLY A 1 84 ? 6.465 -3.573 6.005 1.00 67.31 84 GLY A C 1
ATOM 647 O O . GLY A 1 84 ? 7.283 -3.128 6.810 1.00 67.31 84 GLY A O 1
ATOM 648 N N . GLY A 1 85 ? 5.165 -3.603 6.283 1.00 78.75 85 GLY A N 1
ATOM 649 C CA . GLY A 1 85 ? 4.499 -3.007 7.429 1.00 78.75 85 GLY A CA 1
ATOM 650 C C . GLY A 1 85 ? 3.130 -2.515 6.983 1.00 78.75 85 GLY A C 1
ATOM 651 O O . GLY A 1 85 ? 3.028 -1.689 6.072 1.00 78.75 85 GLY A O 1
ATOM 652 N N . VAL A 1 86 ? 2.070 -3.040 7.600 1.00 84.00 86 VAL A N 1
ATOM 653 C CA . VAL A 1 86 ? 0.698 -2.835 7.111 1.00 84.00 86 VAL A CA 1
ATOM 654 C C . VAL A 1 86 ? 0.325 -1.355 7.093 1.00 84.00 86 VAL A C 1
ATOM 656 O O . VAL A 1 86 ? -0.122 -0.856 6.066 1.00 84.00 86 VAL A O 1
ATOM 659 N N . ASP A 1 87 ? 0.586 -0.617 8.173 1.00 86.69 87 ASP A N 1
ATOM 660 C CA . ASP A 1 87 ? 0.210 0.799 8.245 1.00 86.69 87 ASP A CA 1
ATOM 661 C C . ASP A 1 87 ? 1.009 1.694 7.284 1.00 86.69 87 ASP A C 1
ATOM 663 O O . ASP A 1 87 ? 0.459 2.654 6.746 1.00 86.69 87 ASP A O 1
ATOM 667 N N . LEU A 1 88 ? 2.279 1.382 7.005 1.00 86.19 88 LEU A N 1
ATOM 668 C CA . LEU A 1 88 ? 3.065 2.144 6.028 1.00 86.19 88 LEU A CA 1
ATOM 669 C C . LEU A 1 88 ? 2.617 1.840 4.594 1.00 86.19 88 LEU A C 1
ATOM 671 O O . LEU A 1 88 ? 2.409 2.761 3.809 1.00 86.19 88 LEU A O 1
ATOM 675 N N . THR A 1 89 ? 2.358 0.569 4.284 1.00 89.31 89 THR A N 1
ATOM 676 C CA . THR A 1 89 ? 1.818 0.143 2.981 1.00 89.31 89 THR A CA 1
ATOM 677 C C . THR A 1 89 ? 0.453 0.790 2.708 1.00 89.31 89 THR A C 1
ATOM 679 O O . THR A 1 89 ? 0.193 1.302 1.616 1.00 89.31 89 THR A O 1
ATOM 682 N N . LEU A 1 90 ? -0.411 0.841 3.726 1.00 92.69 90 LEU A N 1
ATOM 683 C CA . LEU A 1 90 ? -1.690 1.549 3.669 1.00 92.69 90 LEU A CA 1
ATOM 684 C C . LEU A 1 90 ? -1.510 3.068 3.539 1.00 92.69 90 LEU A C 1
ATOM 686 O O . LEU A 1 90 ? -2.306 3.711 2.864 1.00 92.69 90 LEU A O 1
ATOM 690 N N . SER A 1 91 ? -0.453 3.647 4.113 1.00 93.31 91 SER A N 1
ATOM 691 C CA . SER A 1 91 ? -0.144 5.076 3.956 1.00 93.31 91 SER A CA 1
ATOM 692 C C . SER A 1 91 ? 0.248 5.423 2.521 1.00 93.31 91 SER A C 1
ATOM 694 O O . SER A 1 91 ? -0.301 6.376 1.971 1.00 93.31 91 SER A O 1
ATOM 696 N N . TYR A 1 92 ? 1.096 4.620 1.866 1.00 92.62 92 TYR A N 1
ATOM 697 C CA . TYR A 1 92 ? 1.365 4.774 0.428 1.00 92.62 92 TYR A CA 1
ATOM 698 C C . TYR A 1 92 ? 0.089 4.640 -0.400 1.00 92.62 92 TYR A C 1
ATOM 700 O O . TYR A 1 92 ? -0.190 5.490 -1.244 1.00 92.62 92 TYR A O 1
ATOM 708 N N . THR A 1 93 ? -0.718 3.619 -0.102 1.00 94.00 93 THR A N 1
ATOM 709 C CA . THR A 1 93 ? -2.002 3.391 -0.773 1.00 94.00 93 THR A CA 1
ATOM 710 C C . THR A 1 93 ? -2.912 4.618 -0.673 1.00 94.00 93 THR A C 1
ATOM 712 O O . THR A 1 93 ? -3.382 5.127 -1.689 1.00 94.00 93 THR A O 1
ATOM 715 N N . ALA A 1 94 ? -3.119 5.131 0.543 1.00 94.81 94 ALA A N 1
ATOM 716 C CA . ALA A 1 94 ? -3.948 6.303 0.790 1.00 94.81 94 ALA A CA 1
ATOM 717 C C . ALA A 1 94 ? -3.400 7.544 0.076 1.00 94.81 94 ALA A C 1
ATOM 719 O O . ALA A 1 94 ? -4.167 8.288 -0.530 1.00 94.81 94 ALA A O 1
ATOM 720 N N . SER A 1 95 ? -2.080 7.756 0.116 1.00 93.12 95 SER A N 1
ATOM 721 C CA . SER A 1 95 ? -1.439 8.912 -0.512 1.00 93.12 95 SER A CA 1
ATOM 722 C C . SER A 1 95 ? -1.632 8.921 -2.024 1.00 93.12 95 SER A C 1
ATOM 724 O O . SER A 1 95 ? -1.981 9.961 -2.568 1.00 93.12 95 SER A O 1
ATOM 726 N N . ILE A 1 96 ? -1.457 7.783 -2.702 1.00 93.25 96 ILE A N 1
ATOM 727 C CA . ILE A 1 96 ? -1.605 7.697 -4.163 1.00 93.25 96 ILE A CA 1
ATOM 728 C C . ILE A 1 96 ? -3.010 8.139 -4.585 1.00 93.25 96 ILE A C 1
ATOM 730 O O . ILE A 1 96 ? -3.172 9.011 -5.438 1.00 93.25 96 ILE A O 1
ATOM 734 N N . TRP A 1 97 ? -4.035 7.583 -3.946 1.00 92.00 97 TRP A N 1
ATOM 735 C CA . TRP A 1 97 ? -5.425 7.836 -4.327 1.00 92.00 97 TRP A CA 1
ATOM 736 C C . TRP A 1 97 ? -5.953 9.182 -3.833 1.00 92.00 97 TRP A C 1
ATOM 738 O O . TRP A 1 97 ? -6.737 9.828 -4.528 1.00 92.00 97 TRP A O 1
ATOM 748 N N . LYS A 1 98 ? -5.452 9.674 -2.694 1.00 90.19 98 LYS A N 1
ATOM 749 C CA . LYS A 1 98 ? -5.684 11.052 -2.246 1.00 90.19 98 LYS A CA 1
ATOM 750 C C . LYS A 1 98 ? -5.145 12.057 -3.262 1.00 90.19 98 LYS A C 1
ATOM 752 O O . LYS A 1 98 ? -5.877 12.960 -3.652 1.00 90.19 98 LYS A O 1
ATOM 757 N N . GLU A 1 99 ? -3.904 11.888 -3.716 1.00 89.06 99 GLU A N 1
ATOM 758 C CA . GLU A 1 99 ? -3.302 12.765 -4.727 1.00 89.06 99 GLU A CA 1
ATOM 759 C C . GLU A 1 99 ? -4.057 12.692 -6.060 1.00 89.06 99 GLU A C 1
ATOM 761 O O . GLU A 1 99 ? -4.168 13.687 -6.776 1.00 89.06 99 GLU A O 1
ATOM 766 N N . LEU A 1 100 ? -4.620 11.534 -6.412 1.00 87.50 100 LEU A N 1
ATOM 767 C CA . LEU A 1 100 ? -5.475 11.378 -7.593 1.00 87.50 10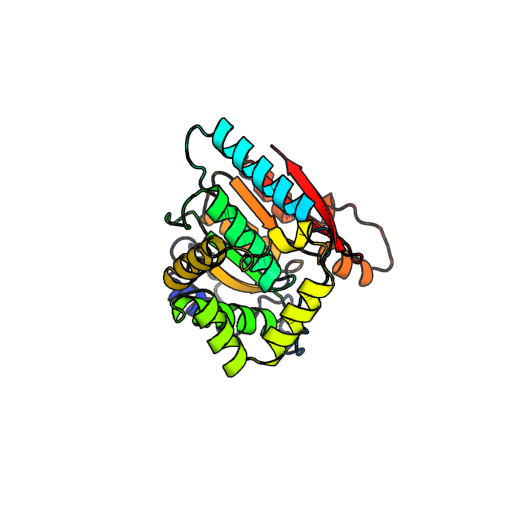0 LEU A CA 1
ATOM 768 C C . LEU A 1 100 ? -6.909 11.903 -7.398 1.00 87.50 100 LEU A C 1
ATOM 770 O O . LEU A 1 100 ? -7.617 12.067 -8.391 1.00 87.50 100 LEU A O 1
ATOM 774 N N . GLY A 1 101 ? -7.318 12.204 -6.162 1.00 87.25 101 GLY A N 1
ATOM 775 C CA . GLY A 1 101 ? -8.639 12.735 -5.820 1.00 87.25 101 GLY A CA 1
ATOM 776 C C . GLY A 1 101 ? -9.787 11.737 -5.999 1.00 87.25 101 GLY A C 1
ATOM 777 O O . GLY A 1 101 ? -10.922 12.165 -6.198 1.00 87.25 101 GLY A O 1
ATOM 778 N N . ARG A 1 102 ? -9.499 10.428 -5.997 1.00 85.56 102 ARG A N 1
ATOM 779 C CA . ARG A 1 102 ? -10.470 9.351 -6.264 1.00 85.56 102 ARG A CA 1
ATOM 780 C C . ARG A 1 102 ? -9.948 7.991 -5.798 1.00 85.56 102 ARG A C 1
ATOM 782 O O . ARG A 1 102 ? -8.739 7.768 -5.835 1.00 85.56 102 ARG A O 1
ATOM 789 N N . ALA A 1 103 ? -10.839 7.065 -5.456 1.00 80.81 103 ALA A N 1
ATOM 790 C CA . ALA A 1 103 ? -10.493 5.654 -5.296 1.00 80.81 103 ALA A CA 1
ATOM 791 C C . ALA A 1 103 ? -10.270 4.956 -6.661 1.00 80.81 103 ALA A C 1
ATOM 793 O O . ALA A 1 103 ? -10.652 5.499 -7.711 1.00 80.81 103 ALA A O 1
ATOM 794 N N . PRO A 1 104 ? -9.665 3.750 -6.677 1.00 79.69 104 PRO A N 1
ATOM 795 C CA . PRO A 1 104 ? -9.672 2.890 -7.855 1.00 79.69 104 PRO A CA 1
ATOM 796 C C . PRO A 1 104 ? -11.114 2.597 -8.265 1.00 79.69 104 PRO A C 1
ATOM 798 O O . PRO A 1 104 ? -11.888 2.043 -7.491 1.00 79.69 104 PRO A O 1
ATOM 801 N N . ALA A 1 105 ? -11.483 2.985 -9.481 1.00 70.94 105 ALA A N 1
ATOM 802 C CA . ALA A 1 105 ? -12.857 2.839 -9.974 1.00 70.94 105 ALA A CA 1
ATOM 803 C C . ALA A 1 105 ? -12.924 2.084 -11.305 1.00 70.94 105 ALA A C 1
ATOM 805 O O . ALA A 1 105 ? -14.002 1.735 -11.785 1.00 70.94 105 ALA A O 1
ATOM 806 N N . ARG A 1 106 ? -11.771 1.851 -11.938 1.00 68.31 106 ARG A N 1
ATOM 807 C CA . ARG A 1 106 ? -11.679 1.191 -13.239 1.00 68.31 106 ARG A CA 1
ATOM 808 C C . ARG A 1 106 ? -11.195 -0.237 -13.047 1.00 68.31 106 ARG A C 1
ATOM 810 O O . ARG A 1 106 ? -10.342 -0.503 -12.212 1.00 68.31 106 ARG A O 1
ATOM 817 N N . LYS A 1 107 ? -11.683 -1.144 -13.896 1.00 60.72 107 LYS A N 1
ATOM 818 C CA . LYS A 1 107 ? -11.286 -2.564 -13.926 1.00 60.72 107 LYS A CA 1
ATOM 819 C C . LYS A 1 107 ? -9.765 -2.787 -14.026 1.00 60.72 107 LYS A C 1
ATOM 821 O O . LYS A 1 107 ? -9.287 -3.843 -13.635 1.00 60.72 107 LYS A O 1
ATOM 826 N N . ASN A 1 108 ? -9.059 -1.784 -14.540 1.00 67.56 108 ASN A N 1
ATOM 827 C CA . ASN A 1 108 ? -7.636 -1.766 -14.867 1.00 67.56 108 ASN A CA 1
ATOM 828 C C . ASN A 1 108 ? -6.803 -0.959 -13.848 1.00 67.56 108 ASN A C 1
ATOM 830 O O . ASN A 1 108 ? -5.670 -0.570 -14.121 1.00 67.56 108 ASN A O 1
ATOM 834 N N . GLU A 1 109 ? -7.400 -0.628 -12.704 1.00 82.06 109 GLU A N 1
ATOM 835 C CA . GLU A 1 109 ? -6.756 0.023 -11.569 1.00 82.06 109 GLU A CA 1
ATOM 836 C C . GLU A 1 109 ? -6.866 -0.901 -10.360 1.00 82.06 109 GLU A C 1
ATOM 838 O O . GLU A 1 109 ? -7.863 -1.604 -10.172 1.00 82.06 109 GLU A O 1
ATOM 843 N N . GLY A 1 110 ? -5.848 -0.900 -9.512 1.00 82.62 110 GLY A N 1
ATOM 844 C CA . GLY A 1 110 ? -5.874 -1.740 -8.327 1.00 82.62 110 GLY A CA 1
ATOM 845 C C . GLY A 1 110 ? -4.660 -1.570 -7.442 1.00 82.62 110 GLY A C 1
ATOM 846 O O . GLY A 1 110 ? -3.639 -1.002 -7.838 1.00 82.62 110 GLY A O 1
ATOM 847 N N . VAL A 1 111 ? -4.805 -2.082 -6.224 1.00 92.44 111 VAL A N 1
ATOM 848 C CA . VAL A 1 111 ? -3.726 -2.201 -5.251 1.00 92.44 111 VAL A CA 1
ATOM 849 C C . VAL A 1 111 ? -3.471 -3.679 -5.010 1.00 92.44 111 VAL A C 1
ATOM 851 O O . VAL A 1 111 ? -4.328 -4.371 -4.469 1.00 92.44 111 VAL A O 1
ATOM 854 N N . PHE A 1 112 ? -2.305 -4.166 -5.413 1.00 92.81 112 PHE A N 1
ATOM 855 C CA . PHE A 1 112 ? -1.923 -5.571 -5.322 1.00 92.81 112 PHE A CA 1
ATOM 856 C C . PHE A 1 112 ? -0.775 -5.714 -4.332 1.00 92.81 112 PHE A C 1
ATOM 858 O O . PHE A 1 112 ? 0.334 -5.243 -4.584 1.00 92.81 112 PHE A O 1
ATOM 865 N N . LEU A 1 113 ? -1.042 -6.354 -3.197 1.00 91.50 113 LEU A N 1
ATOM 866 C CA . LEU A 1 113 ? -0.089 -6.438 -2.093 1.00 91.50 113 LEU A CA 1
ATOM 867 C C . LEU A 1 113 ? 0.295 -7.888 -1.835 1.00 91.50 113 LEU A C 1
ATOM 869 O O . LEU A 1 113 ? -0.574 -8.746 -1.734 1.00 91.50 113 LEU A O 1
ATOM 873 N N . THR A 1 114 ? 1.588 -8.160 -1.701 1.00 87.81 114 THR A N 1
ATOM 874 C CA . THR A 1 114 ? 2.096 -9.506 -1.441 1.00 87.81 114 THR A CA 1
ATOM 875 C C . THR A 1 114 ? 2.918 -9.577 -0.171 1.00 87.81 114 THR A C 1
ATOM 877 O O . THR A 1 114 ? 3.642 -8.651 0.178 1.00 87.81 114 THR A O 1
ATOM 880 N N . ASP A 1 115 ? 2.878 -10.722 0.492 1.00 83.12 115 ASP A N 1
ATOM 881 C CA . ASP A 1 115 ? 3.876 -11.095 1.489 1.00 83.12 115 ASP A CA 1
ATOM 882 C C . ASP A 1 115 ? 4.081 -12.609 1.457 1.00 83.12 115 ASP A C 1
ATOM 884 O O . ASP A 1 115 ? 3.188 -13.362 1.067 1.00 83.12 115 ASP A O 1
ATOM 888 N N . ILE A 1 116 ? 5.262 -13.072 1.858 1.00 76.25 116 ILE A N 1
ATOM 889 C CA . ILE A 1 116 ? 5.509 -14.506 2.028 1.00 76.25 116 ILE A CA 1
ATOM 890 C C . ILE A 1 116 ? 4.837 -15.025 3.308 1.00 76.25 116 ILE A C 1
ATOM 892 O O . ILE A 1 116 ? 4.458 -16.194 3.393 1.00 76.25 116 ILE A O 1
ATOM 896 N N . ASN A 1 117 ? 4.684 -14.150 4.302 1.00 72.50 117 ASN A N 1
ATOM 897 C CA . ASN A 1 117 ? 4.133 -14.451 5.605 1.00 72.50 117 ASN A CA 1
ATOM 898 C C . ASN A 1 117 ? 2.610 -14.269 5.619 1.00 72.50 117 ASN A C 1
ATOM 900 O O . ASN A 1 117 ? 2.096 -13.152 5.582 1.00 72.50 117 ASN A O 1
ATOM 904 N N . GLU A 1 118 ? 1.904 -15.390 5.759 1.00 74.56 118 GLU A N 1
ATOM 905 C CA . GLU A 1 118 ? 0.445 -15.470 5.905 1.00 74.56 118 GLU A CA 1
ATOM 906 C C . GLU A 1 118 ? -0.091 -14.511 6.982 1.00 74.56 118 GLU A C 1
ATOM 908 O O . GLU A 1 118 ? -1.086 -13.830 6.766 1.00 74.56 118 GLU A O 1
ATOM 913 N N . CYS A 1 119 ? 0.611 -14.349 8.107 1.00 74.69 119 CYS A N 1
ATOM 914 C CA . CYS A 1 119 ? 0.150 -13.474 9.178 1.00 74.69 119 CYS A CA 1
ATOM 915 C C . CYS A 1 119 ? 0.143 -11.984 8.789 1.00 74.69 119 CYS A C 1
ATOM 917 O O . CYS A 1 119 ? -0.637 -11.220 9.353 1.00 74.69 119 CYS A O 1
ATOM 919 N N . ALA A 1 120 ? 0.992 -11.542 7.850 1.00 78.19 120 ALA A N 1
ATOM 920 C CA . ALA A 1 120 ? 0.932 -10.173 7.325 1.00 78.19 120 ALA A CA 1
ATOM 921 C C . ALA A 1 120 ? -0.343 -9.954 6.500 1.00 78.19 120 ALA A C 1
ATOM 923 O O . ALA A 1 120 ? -0.967 -8.897 6.595 1.00 78.19 120 ALA A O 1
ATOM 924 N N . ILE A 1 121 ? -0.726 -10.972 5.724 1.00 83.25 121 ILE A N 1
ATOM 925 C CA . ILE A 1 121 ? -1.930 -10.990 4.892 1.00 83.25 121 ILE A CA 1
ATOM 926 C C . ILE A 1 121 ? -3.181 -11.012 5.770 1.00 83.25 121 ILE A C 1
ATOM 928 O O . ILE A 1 121 ? -4.055 -10.165 5.595 1.00 83.25 121 ILE A O 1
ATOM 932 N N . ASP A 1 122 ? -3.232 -11.910 6.757 1.00 81.31 122 ASP A N 1
ATOM 933 C CA . ASP A 1 122 ? -4.323 -11.985 7.734 1.00 81.31 122 ASP A CA 1
ATOM 934 C C . ASP A 1 122 ? -4.492 -10.659 8.471 1.00 81.31 122 ASP A C 1
ATOM 936 O O . ASP A 1 122 ? -5.598 -10.128 8.570 1.00 81.31 122 ASP A O 1
ATOM 940 N N . TYR A 1 123 ? -3.379 -10.087 8.941 1.00 82.19 123 TYR A N 1
ATOM 941 C CA . TYR A 1 123 ? -3.409 -8.816 9.645 1.00 82.19 123 TYR A CA 1
ATOM 942 C C . TYR A 1 123 ? -3.901 -7.688 8.734 1.00 82.19 123 TYR A C 1
ATOM 944 O O . TYR A 1 123 ? -4.794 -6.953 9.139 1.00 82.19 123 TYR A O 1
ATOM 952 N N . LEU A 1 124 ? -3.408 -7.571 7.494 1.00 89.25 124 LEU A N 1
ATOM 953 C CA . LEU A 1 124 ? -3.926 -6.598 6.527 1.00 89.25 124 LEU A CA 1
ATOM 954 C C . LEU A 1 124 ? -5.435 -6.775 6.301 1.00 89.25 124 LEU A C 1
ATOM 956 O O . LEU A 1 124 ? -6.166 -5.796 6.411 1.00 89.25 124 LEU A O 1
ATOM 960 N N . ASN A 1 125 ? -5.910 -7.998 6.058 1.00 89.50 125 ASN A N 1
ATOM 961 C CA . ASN A 1 125 ? -7.338 -8.281 5.879 1.00 89.50 125 ASN A CA 1
ATOM 962 C C . ASN A 1 125 ? -8.167 -7.854 7.095 1.00 89.50 125 ASN A C 1
ATOM 964 O O . ASN A 1 125 ? -9.219 -7.240 6.933 1.00 89.50 125 ASN A O 1
ATOM 968 N N . GLN A 1 126 ? -7.665 -8.094 8.307 1.00 87.56 126 GLN A N 1
ATOM 969 C CA . GLN A 1 126 ? -8.312 -7.631 9.531 1.00 87.56 126 GLN A CA 1
ATOM 970 C C . GLN A 1 126 ? -8.380 -6.097 9.594 1.00 87.56 126 GLN A C 1
ATOM 972 O O . GLN A 1 126 ? -9.400 -5.537 9.983 1.00 87.56 126 GLN A O 1
ATOM 977 N N . ARG A 1 127 ? -7.332 -5.379 9.158 1.00 89.94 127 ARG A N 1
ATOM 978 C CA . ARG A 1 127 ? -7.371 -3.905 9.070 1.00 89.94 127 ARG A CA 1
ATOM 979 C C . ARG A 1 127 ? -8.420 -3.428 8.070 1.00 89.94 127 ARG A C 1
ATOM 981 O O . ARG A 1 127 ? -9.109 -2.456 8.370 1.00 89.94 127 ARG A O 1
ATOM 988 N N . LEU A 1 128 ? -8.533 -4.084 6.913 1.00 93.19 128 LEU A N 1
ATOM 989 C CA . LEU A 1 128 ? -9.523 -3.755 5.882 1.00 93.19 128 LEU A CA 1
ATOM 990 C C . LEU A 1 128 ? -10.959 -3.984 6.376 1.00 93.19 128 LEU A C 1
ATOM 992 O O . LEU A 1 128 ? -11.807 -3.121 6.159 1.00 93.19 128 LEU A O 1
ATOM 996 N N . ASP A 1 129 ? -11.215 -5.070 7.112 1.00 93.12 129 ASP A N 1
ATOM 997 C CA . ASP A 1 129 ? -12.514 -5.309 7.763 1.00 93.12 129 ASP A CA 1
ATOM 998 C C . ASP A 1 129 ? -12.874 -4.182 8.744 1.00 93.12 129 ASP A C 1
ATOM 1000 O O . ASP A 1 129 ? -13.969 -3.614 8.686 1.00 93.12 129 ASP A O 1
ATOM 1004 N N . ILE A 1 130 ? -11.918 -3.775 9.589 1.00 94.62 130 ILE A N 1
ATOM 1005 C CA . ILE A 1 130 ? -12.129 -2.668 10.529 1.00 94.62 130 ILE A CA 1
ATOM 1006 C C . ILE A 1 130 ? -12.417 -1.363 9.773 1.00 94.62 130 ILE A C 1
ATOM 1008 O O . ILE A 1 130 ? -13.311 -0.624 10.183 1.00 94.62 130 ILE A O 1
ATOM 1012 N N . PHE A 1 131 ? -11.722 -1.066 8.667 1.00 95.56 131 PHE A N 1
ATOM 1013 C CA . PHE A 1 131 ? -12.025 0.111 7.838 1.00 95.56 131 PHE A CA 1
ATOM 1014 C C . PHE A 1 131 ? -13.471 0.097 7.334 1.00 95.56 131 PHE A C 1
ATOM 1016 O O . PHE A 1 131 ? -14.181 1.087 7.521 1.00 95.56 131 PHE A O 1
ATOM 1023 N N . ALA A 1 132 ? -13.919 -1.020 6.755 1.00 93.12 132 ALA A N 1
ATOM 1024 C CA . ALA A 1 132 ? -15.268 -1.150 6.206 1.00 93.12 132 ALA A CA 1
ATOM 1025 C C . ALA A 1 132 ? -16.354 -0.950 7.279 1.00 93.12 132 ALA A C 1
ATOM 1027 O O . ALA A 1 132 ? -17.356 -0.278 7.043 1.00 93.12 132 ALA A O 1
ATOM 1028 N N . ARG A 1 133 ? -16.128 -1.458 8.495 1.00 94.69 133 ARG A N 1
ATOM 1029 C CA . ARG A 1 133 ? -17.078 -1.368 9.619 1.00 94.69 133 ARG A CA 1
ATOM 1030 C C . ARG A 1 133 ? -17.021 -0.060 10.414 1.00 94.69 133 ARG A C 1
ATOM 1032 O O . ARG A 1 133 ? -17.877 0.163 11.266 1.00 94.69 133 ARG A O 1
ATOM 1039 N N . SER A 1 134 ? -16.008 0.777 10.203 1.00 96.62 134 SER A N 1
ATOM 1040 C CA . SER A 1 134 ? -15.816 2.008 10.981 1.00 96.62 134 SER A CA 1
ATOM 1041 C C . SER A 1 134 ? -16.450 3.212 10.301 1.00 96.62 134 SER A C 1
ATOM 1043 O O . SER A 1 134 ? -16.228 3.430 9.114 1.00 96.62 134 SER A O 1
ATOM 1045 N N . ASP A 1 135 ? -17.157 4.054 11.055 1.00 95.00 135 ASP A N 1
ATOM 1046 C CA . ASP A 1 135 ? -17.766 5.280 10.508 1.00 95.00 135 ASP A CA 1
ATOM 1047 C C . ASP A 1 135 ? -16.757 6.422 10.310 1.00 95.00 135 ASP A C 1
ATOM 1049 O O . ASP A 1 135 ? -16.926 7.279 9.446 1.00 95.00 135 ASP A O 1
ATOM 1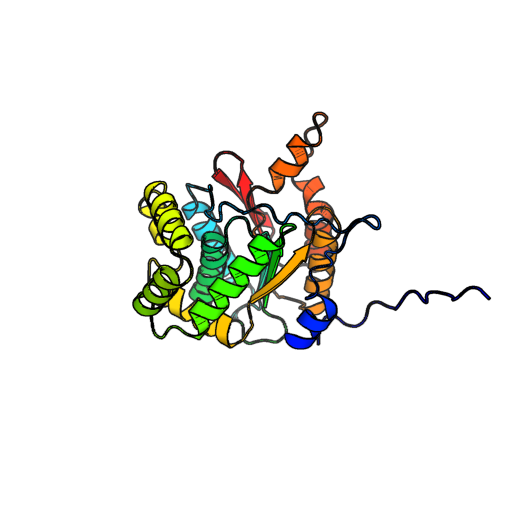053 N N . ASN A 1 136 ? -15.720 6.462 11.145 1.00 96.00 136 ASN A N 1
ATOM 1054 C CA . ASN A 1 136 ? -14.707 7.516 11.188 1.00 96.00 136 ASN A CA 1
ATOM 1055 C C . ASN A 1 136 ? -13.405 6.995 11.817 1.00 96.00 136 ASN A C 1
ATOM 1057 O O . ASN A 1 136 ? -13.369 5.896 12.385 1.00 96.00 136 ASN A O 1
ATOM 1061 N N . LEU A 1 137 ? -12.348 7.809 11.765 1.00 94.88 137 LEU A N 1
ATOM 1062 C CA . LEU A 1 137 ? -11.033 7.477 12.319 1.00 94.88 137 LEU A CA 1
ATOM 1063 C C . LEU A 1 137 ? -11.070 7.113 13.817 1.00 94.88 137 LEU A C 1
ATOM 1065 O O . LEU A 1 137 ? -10.386 6.188 14.259 1.00 94.88 137 LEU A O 1
ATOM 1069 N N . THR A 1 138 ? -11.887 7.808 14.611 1.00 95.62 138 THR A N 1
ATOM 1070 C CA . THR A 1 138 ? -12.043 7.517 16.046 1.00 95.62 138 THR A CA 1
ATOM 1071 C C . THR A 1 138 ? -12.676 6.142 16.264 1.00 95.62 138 THR A C 1
ATOM 1073 O O . THR A 1 138 ? -12.195 5.360 17.084 1.00 95.62 138 THR A O 1
ATOM 1076 N N . GLY A 1 139 ? -13.725 5.820 15.502 1.00 96.44 139 GLY A N 1
ATOM 1077 C CA . GLY A 1 139 ? -14.377 4.512 15.504 1.00 96.44 139 GLY A CA 1
ATOM 1078 C C . GLY A 1 139 ? -13.415 3.394 15.111 1.00 96.44 139 GLY A C 1
ATOM 1079 O O . GLY A 1 139 ? -13.360 2.374 15.796 1.00 96.44 139 GLY A O 1
ATOM 1080 N N . TYR A 1 140 ? -12.578 3.636 14.102 1.00 95.62 140 TYR A N 1
ATOM 1081 C CA . TYR A 1 140 ? -11.528 2.709 13.688 1.00 95.62 140 TYR A CA 1
ATOM 1082 C C . TYR A 1 140 ? -10.568 2.370 14.821 1.00 95.62 140 TYR A C 1
ATOM 1084 O O . TYR A 1 140 ? -10.340 1.200 15.129 1.00 95.62 140 TYR A O 1
ATOM 1092 N N . PHE A 1 141 ? -10.012 3.386 15.485 1.00 93.31 141 PHE A N 1
ATOM 1093 C CA . PHE A 1 141 ? -9.082 3.143 16.582 1.00 93.31 141 PHE A CA 1
ATOM 1094 C C . PHE A 1 141 ? -9.753 2.537 17.811 1.00 93.31 141 PHE A C 1
ATOM 1096 O O . PHE A 1 141 ? -9.084 1.819 18.557 1.00 93.31 141 PHE A O 1
ATOM 1103 N N . ARG A 1 142 ? -11.050 2.782 18.023 1.00 95.25 142 ARG A N 1
ATOM 1104 C CA . ARG A 1 142 ? -11.831 2.110 19.065 1.00 95.25 142 ARG A CA 1
ATOM 1105 C C . ARG A 1 142 ? -11.913 0.606 18.798 1.00 95.25 142 ARG A C 1
ATOM 1107 O O . ARG A 1 142 ? -11.420 -0.153 19.626 1.00 95.25 142 ARG A O 1
ATOM 1114 N N . ILE A 1 143 ? -12.405 0.199 17.626 1.00 94.38 143 ILE A N 1
ATOM 1115 C CA . ILE A 1 143 ? -12.507 -1.219 17.236 1.00 94.38 143 ILE A CA 1
ATOM 1116 C C . ILE A 1 143 ? -11.127 -1.881 17.260 1.00 94.38 143 ILE A C 1
ATOM 1118 O O . ILE A 1 143 ? -10.957 -2.949 17.836 1.00 94.38 143 ILE A O 1
ATOM 1122 N N . LEU A 1 144 ? -10.102 -1.206 16.729 1.00 89.69 144 LEU A N 1
ATOM 1123 C CA . LEU A 1 144 ? -8.731 -1.707 16.783 1.00 89.69 144 LEU A CA 1
ATOM 1124 C C . LEU A 1 144 ? -8.253 -1.978 18.215 1.00 89.69 144 LEU A C 1
ATOM 1126 O O . LEU A 1 144 ? -7.562 -2.960 18.458 1.00 89.69 144 LEU A O 1
ATOM 1130 N N . SER A 1 145 ? -8.574 -1.084 19.152 1.00 88.75 145 SER A N 1
ATOM 1131 C CA . SER A 1 145 ? -8.163 -1.230 20.553 1.00 88.75 145 SER A CA 1
ATOM 1132 C C . SER A 1 145 ? -8.862 -2.406 21.235 1.00 88.75 145 SER A C 1
ATOM 1134 O O . SER A 1 145 ? -8.272 -3.017 22.119 1.00 88.75 145 SER A O 1
ATOM 1136 N N . GLU A 1 146 ? -10.109 -2.676 20.849 1.00 89.69 146 GLU A N 1
ATOM 1137 C CA . GLU A 1 146 ? -10.945 -3.746 21.396 1.00 89.69 146 GLU A CA 1
ATOM 1138 C C . GLU A 1 146 ? -10.543 -5.116 20.822 1.00 89.69 146 GLU A C 1
ATOM 1140 O O . GLU A 1 146 ? -10.400 -6.075 21.574 1.00 89.69 146 GLU A O 1
ATOM 1145 N N . GLU A 1 147 ? -10.308 -5.202 19.508 1.00 86.19 147 GLU A N 1
ATOM 1146 C CA . GLU A 1 147 ? -10.044 -6.470 18.813 1.00 86.19 147 GLU A CA 1
ATOM 1147 C C . GLU A 1 147 ? -8.548 -6.827 18.721 1.00 86.19 147 GLU A C 1
ATOM 1149 O O . GLU A 1 147 ? -8.200 -8.006 18.661 1.00 86.19 147 GLU A O 1
ATOM 1154 N N . ILE A 1 148 ? -7.648 -5.831 18.692 1.00 82.88 148 ILE A N 1
ATOM 1155 C CA . ILE A 1 148 ? -6.197 -6.032 18.508 1.00 82.88 148 ILE A CA 1
ATOM 1156 C C . ILE A 1 148 ? -5.382 -5.025 19.354 1.00 82.88 148 ILE A C 1
ATOM 1158 O O . ILE A 1 148 ? -4.678 -4.155 18.820 1.00 82.88 148 ILE A O 1
ATOM 1162 N N . PRO A 1 149 ? -5.430 -5.099 20.694 1.00 80.44 149 PRO A N 1
ATOM 1163 C CA . PRO A 1 149 ? -4.795 -4.106 21.566 1.00 80.44 149 PRO A CA 1
ATOM 1164 C C . PRO A 1 149 ? -3.279 -3.955 21.329 1.00 80.44 149 PRO A C 1
ATOM 1166 O O . PRO A 1 149 ? -2.727 -2.851 21.419 1.00 80.44 149 PRO A O 1
ATOM 1169 N N . GLU A 1 150 ? -2.584 -5.030 20.947 1.00 75.62 150 GLU A N 1
ATOM 1170 C CA . GLU A 1 150 ? -1.155 -5.007 20.626 1.00 75.62 150 GLU A CA 1
ATOM 1171 C C . GLU A 1 150 ? -0.842 -4.184 19.371 1.00 75.62 150 GLU A C 1
ATOM 1173 O O . GLU A 1 150 ? 0.247 -3.607 19.279 1.00 75.62 150 GLU A O 1
ATOM 1178 N N . ALA A 1 151 ? -1.768 -4.115 18.410 1.00 76.19 151 ALA A N 1
ATOM 1179 C CA . ALA A 1 151 ? -1.610 -3.320 17.196 1.00 76.19 151 ALA A CA 1
ATOM 1180 C C . ALA A 1 151 ? -1.559 -1.827 17.518 1.00 76.19 151 ALA A C 1
ATOM 1182 O O . ALA A 1 151 ? -0.671 -1.124 17.038 1.00 76.19 151 ALA A O 1
ATOM 1183 N N . LYS A 1 152 ? -2.447 -1.352 18.400 1.00 78.38 152 LYS A N 1
ATOM 1184 C CA . LYS A 1 152 ? -2.453 0.047 18.844 1.00 78.38 152 LYS A CA 1
ATOM 1185 C C . LYS A 1 152 ? -1.136 0.430 19.514 1.00 78.38 152 LYS A C 1
ATOM 1187 O O . LYS A 1 152 ? -0.546 1.451 19.172 1.00 78.38 152 LYS A O 1
ATOM 1192 N N . LYS A 1 153 ? -0.651 -0.406 20.441 1.00 78.25 153 LYS A N 1
ATOM 1193 C CA . LYS A 1 153 ? 0.624 -0.170 21.136 1.00 78.25 153 LYS A CA 1
ATOM 1194 C C . LYS A 1 153 ? 1.796 -0.114 20.154 1.00 78.25 153 LYS A C 1
ATOM 1196 O O . LYS A 1 153 ? 2.644 0.765 20.246 1.00 78.25 153 LYS A O 1
ATOM 1201 N N . LYS A 1 154 ? 1.840 -1.041 19.197 1.00 74.62 154 LYS A N 1
ATOM 1202 C CA . LYS A 1 154 ? 2.871 -1.067 18.152 1.00 74.62 154 LYS A CA 1
ATOM 1203 C C . LYS A 1 154 ? 2.819 0.168 17.257 1.00 74.62 154 LYS A C 1
ATOM 1205 O O . LYS A 1 154 ? 3.872 0.709 16.932 1.00 74.62 154 LYS A O 1
ATOM 1210 N N . LEU A 1 155 ? 1.621 0.619 16.892 1.00 80.81 155 LEU A N 1
ATOM 1211 C CA . LEU A 1 155 ? 1.455 1.816 16.082 1.00 80.81 155 LEU A CA 1
ATOM 1212 C C . LEU A 1 155 ? 1.923 3.073 16.823 1.00 80.81 155 LEU A C 1
ATOM 1214 O O . LEU A 1 155 ? 2.642 3.878 16.240 1.00 80.81 155 LEU A O 1
ATOM 1218 N N . ALA A 1 156 ? 1.584 3.202 18.107 1.00 82.19 156 ALA A N 1
ATOM 1219 C CA . ALA A 1 156 ? 2.078 4.288 18.952 1.00 82.19 156 ALA A CA 1
ATOM 1220 C C . ALA A 1 156 ? 3.616 4.286 19.019 1.00 82.19 156 ALA A C 1
ATOM 1222 O O . ALA A 1 156 ? 4.248 5.293 18.715 1.00 82.19 156 ALA A O 1
ATOM 1223 N N . ASN A 1 157 ? 4.230 3.125 19.277 1.00 80.75 157 ASN A N 1
ATOM 1224 C CA . ASN A 1 157 ? 5.691 2.990 19.276 1.00 80.75 157 ASN A CA 1
ATOM 1225 C C . ASN A 1 157 ? 6.319 3.355 17.919 1.00 80.75 157 ASN A C 1
ATOM 1227 O O . ASN A 1 157 ? 7.441 3.854 17.868 1.00 80.75 157 ASN A O 1
ATOM 1231 N N . TYR A 1 158 ? 5.640 3.059 16.806 1.00 81.06 158 TYR A N 1
ATOM 1232 C CA . TYR A 1 158 ? 6.118 3.448 15.482 1.00 81.06 158 TYR A CA 1
ATOM 1233 C C . TYR A 1 158 ? 6.067 4.965 15.295 1.00 81.06 158 TYR A C 1
ATOM 1235 O O . TYR A 1 158 ? 7.061 5.558 14.885 1.00 81.06 158 TYR A O 1
ATOM 1243 N N . GLN A 1 159 ? 4.952 5.599 15.662 1.00 84.94 159 GLN A N 1
ATOM 1244 C CA . GLN A 1 159 ? 4.802 7.053 15.613 1.00 84.94 159 GLN A CA 1
ATOM 1245 C C . GLN A 1 159 ? 5.881 7.761 16.442 1.00 84.94 159 GLN A C 1
ATOM 1247 O O . GLN A 1 159 ? 6.491 8.706 15.955 1.00 84.94 159 GLN A O 1
ATOM 1252 N N . GLU A 1 160 ? 6.175 7.280 17.652 1.00 85.75 160 GLU A N 1
ATOM 1253 C CA . GLU A 1 160 ? 7.211 7.855 18.525 1.00 85.75 160 GLU A CA 1
ATOM 1254 C C . GLU A 1 160 ? 8.614 7.839 17.899 1.00 85.75 160 GLU A C 1
ATOM 1256 O O . GLU A 1 160 ? 9.445 8.692 18.207 1.00 85.75 160 GLU A O 1
ATOM 1261 N N . ARG A 1 161 ? 8.886 6.889 16.997 1.00 83.25 161 ARG A N 1
ATOM 1262 C CA . ARG A 1 161 ? 10.172 6.782 16.291 1.00 83.25 161 ARG A CA 1
ATOM 1263 C C . ARG A 1 161 ? 10.271 7.687 15.065 1.00 83.25 161 ARG A C 1
ATOM 1265 O O . ARG A 1 161 ? 11.368 7.852 14.532 1.00 83.25 161 ARG A O 1
ATOM 1272 N N . LEU A 1 162 ? 9.153 8.226 14.591 1.00 84.31 162 LEU A N 1
ATOM 1273 C CA . LEU A 1 162 ? 9.096 9.080 13.412 1.00 84.31 162 LEU A CA 1
ATOM 1274 C C . LEU A 1 162 ? 9.224 10.550 13.795 1.00 84.31 162 LEU A C 1
ATOM 1276 O O . LEU A 1 162 ? 8.658 11.003 14.791 1.00 84.31 162 LEU A O 1
ATOM 1280 N N . LYS A 1 163 ? 9.915 11.315 12.948 1.00 89.19 163 LYS A N 1
ATOM 1281 C CA . LYS A 1 163 ? 9.893 12.777 13.021 1.00 89.19 163 LYS A CA 1
ATOM 1282 C C . LYS A 1 163 ? 8.516 13.306 12.625 1.00 89.19 163 LYS A C 1
ATOM 1284 O O . LYS A 1 163 ? 7.769 12.640 11.915 1.00 89.19 163 LYS A O 1
ATOM 1289 N N . ASP A 1 164 ? 8.199 14.525 13.037 1.00 89.19 164 ASP A N 1
ATOM 1290 C CA . ASP A 1 164 ? 6.918 15.182 12.748 1.00 89.19 164 ASP A CA 1
ATOM 1291 C C . ASP A 1 164 ? 6.607 15.219 11.244 1.00 89.19 164 ASP A C 1
ATOM 1293 O O . ASP A 1 164 ? 5.491 14.896 10.836 1.00 89.19 164 ASP A O 1
ATOM 1297 N N . GLU A 1 165 ? 7.619 15.531 10.429 1.00 90.19 165 GLU A N 1
ATOM 1298 C CA . GLU A 1 165 ? 7.534 15.537 8.964 1.00 90.19 165 GLU A CA 1
ATOM 1299 C C . GLU A 1 165 ? 7.156 14.164 8.389 1.00 90.19 165 GLU A C 1
ATOM 1301 O O . GLU A 1 165 ? 6.332 14.085 7.486 1.00 90.19 165 GLU A O 1
ATOM 1306 N N . ASP A 1 166 ? 7.674 13.076 8.962 1.00 87.94 166 ASP A N 1
ATOM 1307 C CA . ASP A 1 166 ? 7.346 11.709 8.557 1.00 87.94 166 ASP A CA 1
ATOM 1308 C C . ASP A 1 166 ? 5.949 11.299 9.031 1.00 87.94 166 ASP A C 1
ATOM 1310 O O . ASP A 1 166 ? 5.177 10.694 8.285 1.00 87.94 166 ASP A O 1
ATOM 1314 N N . ARG A 1 167 ? 5.592 11.649 10.276 1.00 90.12 167 ARG A N 1
ATOM 1315 C CA . ARG A 1 167 ? 4.278 11.325 10.848 1.00 90.12 167 ARG A CA 1
ATOM 1316 C C . ARG A 1 167 ? 3.145 11.925 10.029 1.00 90.12 167 ARG A C 1
ATOM 1318 O O . ARG A 1 167 ? 2.106 11.285 9.894 1.00 90.12 167 ARG A O 1
ATOM 1325 N N . ALA A 1 168 ? 3.333 13.110 9.453 1.00 91.38 168 ALA A N 1
ATOM 1326 C CA . ALA A 1 168 ? 2.321 13.781 8.640 1.00 91.38 168 ALA A CA 1
ATOM 1327 C C . ALA A 1 168 ? 1.858 12.962 7.416 1.00 91.38 168 ALA A C 1
ATOM 1329 O O . ALA A 1 168 ? 0.747 13.178 6.932 1.00 91.38 168 ALA A O 1
ATOM 1330 N N . HIS A 1 169 ? 2.669 12.008 6.946 1.00 91.75 169 HIS A N 1
ATOM 1331 C CA . HIS A 1 169 ? 2.363 11.171 5.783 1.00 91.75 169 HIS A CA 1
ATOM 1332 C C . HIS A 1 169 ? 1.581 9.892 6.100 1.00 91.75 169 HIS A C 1
ATOM 1334 O O . HIS A 1 169 ? 1.132 9.201 5.185 1.00 91.75 169 HIS A O 1
ATOM 1340 N N . LEU A 1 170 ? 1.401 9.557 7.378 1.00 92.81 170 LEU A N 1
ATOM 1341 C CA . LEU A 1 170 ? 0.661 8.359 7.760 1.00 92.81 170 LEU A CA 1
ATOM 1342 C C . LEU A 1 170 ? -0.833 8.533 7.471 1.00 92.81 170 LEU A C 1
ATOM 1344 O O . LEU A 1 170 ? -1.394 9.612 7.662 1.00 92.81 170 LEU A O 1
ATOM 1348 N N . TRP A 1 171 ? -1.497 7.458 7.038 1.00 93.69 171 TRP A N 1
ATOM 1349 C CA . TRP A 1 171 ? -2.898 7.515 6.593 1.00 93.69 171 TRP A CA 1
ATOM 1350 C C . TRP A 1 171 ? -3.863 8.055 7.662 1.00 93.69 171 TRP A C 1
ATOM 1352 O O . TRP A 1 171 ? -4.879 8.659 7.332 1.00 93.69 171 TRP A O 1
ATOM 1362 N N . PHE A 1 172 ? -3.546 7.855 8.942 1.00 92.50 172 PHE A N 1
ATOM 1363 C CA . PHE A 1 172 ? -4.356 8.297 10.080 1.00 92.50 172 PHE A CA 1
ATOM 1364 C C . PHE A 1 172 ? -4.028 9.718 10.553 1.00 92.50 172 PHE A C 1
ATOM 1366 O O . PHE A 1 172 ? -4.635 10.192 11.509 1.00 92.50 172 PHE A O 1
ATOM 1373 N N . SER A 1 173 ? -3.070 10.406 9.931 1.00 91.56 173 SER A N 1
ATOM 1374 C CA . SER A 1 173 ? -2.711 11.778 10.313 1.00 91.56 173 SER A CA 1
ATOM 1375 C C . SER A 1 173 ? -3.736 12.808 9.837 1.00 91.56 173 SER A C 1
ATOM 1377 O O . SER A 1 173 ? -3.764 13.930 10.337 1.00 91.56 173 SER A O 1
ATOM 1379 N N . GLN A 1 174 ? -4.600 12.437 8.886 1.00 88.38 174 GLN A N 1
ATOM 1380 C CA . GLN A 1 174 ? -5.731 13.239 8.422 1.00 88.38 174 GLN A CA 1
ATOM 1381 C C . GLN A 1 174 ? -6.940 12.337 8.145 1.00 88.38 174 GLN A C 1
ATOM 1383 O O . GLN A 1 174 ? -6.789 11.256 7.580 1.00 88.38 174 GLN A O 1
ATOM 1388 N N . GLU A 1 175 ? -8.151 12.817 8.446 1.00 92.44 175 GLU A N 1
ATOM 1389 C CA . GLU A 1 175 ? -9.411 12.085 8.202 1.00 92.44 175 GLU A CA 1
ATOM 1390 C C . GLU A 1 175 ? -9.574 11.654 6.732 1.00 92.44 175 GLU A C 1
ATOM 1392 O O . GLU A 1 175 ? -10.163 10.617 6.437 1.00 92.44 175 GLU A O 1
ATOM 1397 N N . SER A 1 176 ? -9.022 12.425 5.791 1.00 92.06 176 SER A N 1
ATOM 1398 C CA . SE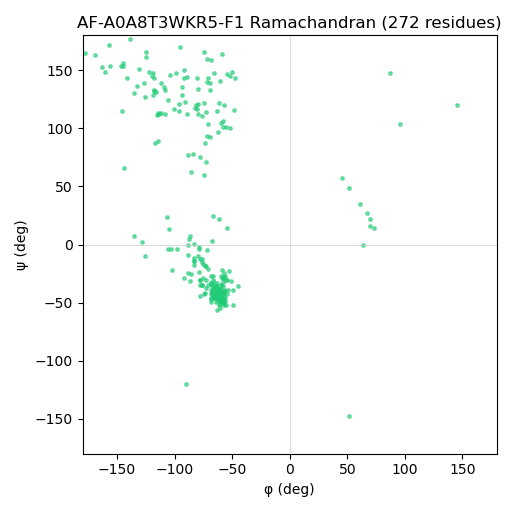R A 1 176 ? -9.050 12.089 4.365 1.00 92.06 176 SER A CA 1
ATOM 1399 C C . SER A 1 176 ? -8.343 10.769 4.051 1.00 92.06 176 SER A C 1
ATOM 1401 O O . SER A 1 176 ? -8.860 10.003 3.246 1.00 92.06 176 SER A O 1
ATOM 1403 N N . GLY A 1 177 ? -7.222 10.458 4.711 1.00 94.12 177 GLY A N 1
ATOM 1404 C CA . GLY A 1 177 ? -6.523 9.188 4.508 1.00 94.12 177 GLY A CA 1
ATOM 1405 C C . GLY A 1 177 ? -7.344 7.990 4.992 1.00 94.12 177 GLY A C 1
ATOM 1406 O O . GLY A 1 177 ? -7.407 6.974 4.303 1.00 94.12 177 GLY A O 1
ATOM 1407 N N . PHE A 1 178 ? -8.053 8.138 6.118 1.00 95.69 178 PHE A N 1
ATOM 1408 C CA . PHE A 1 178 ? -9.025 7.146 6.585 1.00 95.69 178 PHE A CA 1
ATOM 1409 C C . PHE A 1 178 ? -10.154 6.931 5.572 1.00 95.69 178 PHE A C 1
ATOM 1411 O O . PHE A 1 178 ? -10.421 5.791 5.200 1.00 95.69 178 PHE A O 1
ATOM 1418 N N . ARG A 1 179 ? -10.792 8.010 5.099 1.00 95.06 179 ARG A N 1
ATOM 1419 C CA . ARG A 1 179 ? -11.915 7.914 4.152 1.00 95.06 179 ARG A CA 1
ATOM 1420 C C . ARG A 1 179 ? -11.518 7.220 2.853 1.00 95.06 179 ARG A C 1
ATOM 1422 O O . ARG A 1 179 ? -12.246 6.340 2.408 1.00 95.06 179 ARG A O 1
ATOM 1429 N N . THR A 1 180 ? -10.349 7.557 2.304 1.00 94.88 180 THR A N 1
ATOM 1430 C CA . THR A 1 180 ? -9.803 6.886 1.118 1.00 94.88 180 THR A CA 1
ATOM 1431 C C . THR A 1 180 ? -9.661 5.381 1.353 1.00 94.88 180 THR A C 1
ATOM 1433 O O . THR A 1 180 ? -10.129 4.584 0.548 1.00 94.88 180 THR A O 1
ATOM 1436 N N . LEU A 1 181 ? -9.057 4.963 2.470 1.00 95.50 181 LEU A N 1
ATOM 1437 C CA . LEU A 1 181 ? -8.875 3.537 2.761 1.00 95.50 181 LEU A CA 1
ATOM 1438 C C . LEU A 1 181 ? -10.190 2.809 3.057 1.00 95.50 181 LEU A C 1
ATOM 1440 O O . LEU A 1 181 ? -10.317 1.646 2.684 1.00 95.50 181 LEU A O 1
ATOM 1444 N N . LYS A 1 182 ? -11.171 3.478 3.674 1.00 95.50 182 LYS A N 1
ATOM 1445 C CA . LYS A 1 182 ? -12.523 2.938 3.876 1.00 95.50 182 LYS A CA 1
ATOM 1446 C C . LYS A 1 182 ? -13.213 2.641 2.548 1.00 95.50 182 LYS A C 1
ATOM 1448 O O . LYS A 1 182 ? -13.618 1.504 2.336 1.00 95.50 182 LYS A O 1
ATOM 1453 N N . GLU A 1 183 ? -13.261 3.609 1.634 1.00 92.94 183 GLU A N 1
ATOM 1454 C CA . GLU A 1 183 ? -13.845 3.425 0.296 1.00 92.94 183 GLU A CA 1
ATOM 1455 C C . GLU A 1 183 ? -13.164 2.272 -0.465 1.00 92.94 183 GLU A C 1
ATOM 1457 O O . GLU A 1 183 ? -13.804 1.444 -1.118 1.00 92.94 183 GLU A O 1
ATOM 1462 N N . MET A 1 184 ? -11.841 2.164 -0.337 1.00 92.25 184 MET A N 1
ATOM 1463 C CA . MET A 1 184 ? -11.068 1.090 -0.960 1.00 92.25 184 MET A CA 1
ATOM 1464 C C . MET A 1 184 ? -11.298 -0.283 -0.324 1.00 92.25 184 MET A C 1
ATOM 1466 O O . MET A 1 184 ? -11.275 -1.290 -1.034 1.00 92.25 184 MET A O 1
ATOM 1470 N N . ALA A 1 185 ? -11.506 -0.337 0.992 1.00 91.94 185 ALA A N 1
ATOM 1471 C CA . ALA A 1 185 ? -11.846 -1.565 1.695 1.00 91.94 185 ALA A CA 1
ATOM 1472 C C . ALA A 1 185 ? -13.256 -2.043 1.317 1.00 91.94 185 ALA A C 1
ATOM 1474 O O . ALA A 1 185 ? -13.430 -3.209 0.973 1.00 91.94 185 ALA A O 1
ATOM 1475 N N . GLU A 1 186 ? -14.237 -1.137 1.299 1.00 89.62 186 GLU A N 1
ATOM 1476 C CA . GLU A 1 186 ? -15.632 -1.427 0.933 1.00 89.62 186 GLU A CA 1
ATOM 1477 C C . GLU A 1 186 ? -15.772 -1.879 -0.528 1.00 89.62 186 GLU A C 1
ATOM 1479 O O . GLU A 1 186 ? -16.535 -2.796 -0.824 1.00 89.62 186 GLU A O 1
ATOM 1484 N N . SER A 1 187 ? -14.995 -1.290 -1.441 1.00 87.06 187 SER A N 1
ATOM 1485 C CA . SER A 1 187 ? -14.975 -1.681 -2.860 1.00 87.06 187 SER A CA 1
ATOM 1486 C C . SER A 1 187 ? -14.141 -2.932 -3.160 1.00 87.06 187 SER A C 1
ATOM 1488 O O . SER A 1 187 ? -14.177 -3.434 -4.284 1.00 87.06 187 SER A O 1
ATOM 1490 N N . GLY A 1 188 ? -13.358 -3.436 -2.199 1.00 86.19 188 GLY A N 1
ATOM 1491 C CA . GLY A 1 188 ? -12.439 -4.555 -2.428 1.00 86.19 188 GLY A CA 1
ATOM 1492 C C . GLY A 1 188 ? -11.280 -4.220 -3.380 1.00 86.19 188 GLY A C 1
ATOM 1493 O O . GLY A 1 188 ? -10.747 -5.104 -4.053 1.00 86.19 188 GLY A O 1
ATOM 1494 N N . SER A 1 189 ? -10.887 -2.945 -3.454 1.00 88.75 189 SER A N 1
ATOM 1495 C CA . SER A 1 189 ? -9.844 -2.452 -4.368 1.00 88.75 189 SER A CA 1
ATOM 1496 C C . SER A 1 189 ? -8.420 -2.849 -3.956 1.00 88.75 189 SER A C 1
ATOM 1498 O O . SER A 1 189 ? -7.497 -2.802 -4.774 1.00 88.75 189 SER A O 1
ATOM 1500 N N . ILE A 1 190 ? -8.236 -3.240 -2.691 1.00 90.94 190 ILE A N 1
ATOM 1501 C CA . ILE A 1 190 ? -6.974 -3.741 -2.139 1.00 90.94 190 ILE A CA 1
ATOM 1502 C C . ILE A 1 190 ? -7.007 -5.269 -2.169 1.00 90.94 190 ILE A C 1
ATOM 1504 O O . ILE A 1 190 ? -7.823 -5.894 -1.495 1.00 90.94 190 ILE A O 1
ATOM 1508 N N . LYS A 1 191 ? -6.118 -5.860 -2.967 1.00 89.56 191 LYS A N 1
ATOM 1509 C CA . LYS A 1 191 ? -6.059 -7.288 -3.292 1.00 89.56 191 LYS A CA 1
ATOM 1510 C C . LYS A 1 191 ? -4.774 -7.894 -2.720 1.00 89.56 191 LYS A C 1
ATOM 1512 O O . LYS A 1 191 ? -3.738 -7.879 -3.394 1.00 89.56 191 LYS A O 1
ATOM 1517 N N . PRO A 1 192 ? -4.803 -8.384 -1.470 1.00 87.88 192 PRO A N 1
ATOM 1518 C CA . PRO A 1 192 ? -3.654 -9.041 -0.877 1.00 87.88 192 PRO A CA 1
ATOM 1519 C C . PRO A 1 192 ? -3.536 -10.499 -1.338 1.00 87.88 192 PRO A C 1
ATOM 1521 O O . PRO A 1 192 ? -4.545 -11.189 -1.471 1.00 87.88 192 PRO A O 1
ATOM 1524 N N . PHE A 1 193 ? -2.315 -10.989 -1.541 1.00 83.88 193 PHE A N 1
ATOM 1525 C CA . PHE A 1 193 ? -2.035 -12.393 -1.852 1.00 83.88 193 PHE A CA 1
ATOM 1526 C C . PHE A 1 193 ? -0.730 -12.872 -1.223 1.00 83.88 193 PHE A C 1
ATOM 1528 O O . PHE A 1 193 ? 0.170 -12.088 -0.935 1.00 83.88 193 PHE A O 1
ATOM 1535 N N . GLN A 1 194 ? -0.611 -14.179 -1.009 1.00 80.56 194 GLN A N 1
ATOM 1536 C CA . GLN A 1 194 ? 0.604 -14.752 -0.447 1.00 80.56 194 GLN A CA 1
ATOM 1537 C C . GLN A 1 194 ? 1.580 -15.156 -1.555 1.00 80.56 194 GLN A C 1
ATOM 1539 O O . GLN A 1 194 ? 1.266 -15.987 -2.409 1.00 80.56 194 GLN A O 1
ATOM 1544 N N . SER A 1 195 ? 2.793 -14.609 -1.525 1.00 77.94 195 SER A N 1
ATOM 1545 C CA . SER A 1 195 ? 3.863 -15.016 -2.434 1.00 77.94 195 SER A CA 1
ATOM 1546 C C . SER A 1 195 ? 5.243 -14.618 -1.925 1.00 77.94 195 SER A C 1
ATOM 1548 O O . SER A 1 195 ? 5.432 -13.575 -1.297 1.00 77.94 195 SER A O 1
ATOM 1550 N N . ASN A 1 196 ? 6.245 -15.431 -2.261 1.00 74.94 196 ASN A N 1
ATOM 1551 C CA . ASN A 1 196 ? 7.635 -15.010 -2.175 1.00 74.94 196 ASN A CA 1
ATOM 1552 C C . ASN A 1 196 ? 7.940 -14.076 -3.353 1.00 74.94 196 ASN A C 1
ATOM 1554 O O . ASN A 1 196 ? 8.026 -14.546 -4.489 1.00 74.94 196 ASN A O 1
ATOM 1558 N N . TYR A 1 197 ? 8.154 -12.785 -3.078 1.00 77.12 197 TYR A N 1
ATOM 1559 C CA . TYR A 1 197 ? 8.466 -11.781 -4.099 1.00 77.12 197 TYR A CA 1
ATOM 1560 C C . TYR A 1 197 ? 9.597 -12.227 -5.040 1.00 77.12 197 TYR A C 1
ATOM 1562 O O . TYR A 1 197 ? 9.385 -12.272 -6.245 1.00 77.12 197 TYR A O 1
ATOM 1570 N N . TYR A 1 198 ? 10.752 -12.653 -4.511 1.00 70.62 198 TYR A N 1
ATOM 1571 C CA . TYR A 1 198 ? 11.886 -13.126 -5.331 1.00 70.62 198 TYR A CA 1
ATOM 1572 C C . TYR A 1 198 ? 11.749 -14.559 -5.851 1.00 70.62 198 TYR A C 1
ATOM 1574 O O . TYR A 1 198 ? 12.641 -15.040 -6.543 1.00 70.62 198 TYR A O 1
ATOM 1582 N N . GLY A 1 199 ? 10.684 -15.259 -5.466 1.00 72.44 199 GLY A N 1
ATOM 1583 C CA . GLY A 1 199 ? 10.262 -16.485 -6.127 1.00 72.44 199 GLY A CA 1
ATOM 1584 C C . GLY A 1 199 ? 9.283 -16.135 -7.243 1.00 72.44 199 GLY A C 1
ATOM 1585 O O . GLY A 1 199 ? 9.584 -15.362 -8.147 1.00 72.44 199 GLY A O 1
ATOM 1586 N N . LYS A 1 200 ? 8.065 -16.669 -7.150 1.00 70.00 200 LYS A N 1
ATOM 1587 C CA . LYS A 1 200 ? 7.008 -16.453 -8.148 1.00 70.00 200 LYS A CA 1
ATOM 1588 C C . LYS A 1 200 ? 6.340 -15.071 -8.068 1.00 70.00 200 LYS A C 1
ATOM 1590 O O . LYS A 1 200 ? 5.627 -14.704 -8.993 1.00 70.00 200 LYS A O 1
ATOM 1595 N N . GLY A 1 201 ? 6.554 -14.291 -7.004 1.00 74.38 201 GLY A N 1
ATOM 1596 C CA . GLY A 1 201 ? 5.876 -13.005 -6.800 1.00 74.38 201 GLY A CA 1
ATOM 1597 C C . GLY A 1 201 ? 6.170 -11.961 -7.880 1.00 74.38 201 GLY A C 1
ATOM 1598 O O . GLY A 1 201 ? 5.246 -11.285 -8.324 1.00 74.38 201 GLY A O 1
ATOM 1599 N N . GLN A 1 202 ? 7.413 -11.877 -8.368 1.00 81.62 202 GLN A N 1
ATOM 1600 C CA . GLN A 1 202 ? 7.755 -11.007 -9.501 1.00 81.62 202 GLN A CA 1
ATOM 1601 C C . GLN A 1 202 ? 7.006 -11.394 -10.784 1.00 81.62 202 GLN A C 1
ATOM 1603 O O . GLN A 1 202 ? 6.508 -10.516 -11.484 1.00 81.62 202 GLN A O 1
ATOM 1608 N N . GLY A 1 203 ? 6.884 -12.695 -11.065 1.00 82.00 203 GLY A N 1
ATOM 1609 C CA . GLY A 1 203 ? 6.111 -13.196 -12.206 1.00 82.00 203 GLY A CA 1
ATOM 1610 C C . GLY A 1 203 ? 4.622 -12.875 -12.080 1.00 82.00 203 GLY A C 1
ATOM 1611 O O . GLY A 1 203 ? 4.027 -12.373 -13.021 1.00 82.00 203 GLY A O 1
ATOM 1612 N N . ILE A 1 204 ? 4.046 -13.042 -10.884 1.00 83.69 204 ILE A N 1
ATOM 1613 C CA . ILE A 1 204 ? 2.640 -12.696 -10.623 1.00 83.69 204 ILE A CA 1
ATOM 1614 C C . ILE A 1 204 ? 2.384 -11.205 -10.868 1.00 83.69 204 ILE A C 1
ATOM 1616 O O . ILE A 1 204 ? 1.392 -10.850 -11.495 1.00 83.69 204 ILE A O 1
ATOM 1620 N N . PHE A 1 205 ? 3.262 -10.315 -10.399 1.00 88.56 205 PHE A N 1
ATOM 1621 C CA . PHE A 1 205 ? 3.117 -8.888 -10.693 1.00 88.56 205 PHE A CA 1
ATOM 1622 C C . PHE A 1 205 ? 3.260 -8.577 -12.186 1.00 88.56 205 PHE A C 1
ATOM 1624 O O . PHE A 1 205 ? 2.524 -7.727 -12.680 1.00 88.56 205 PHE A O 1
ATOM 1631 N N . ALA A 1 206 ? 4.150 -9.262 -12.911 1.00 86.62 206 ALA A N 1
ATOM 1632 C CA . ALA A 1 206 ? 4.258 -9.116 -14.362 1.00 86.62 206 ALA A CA 1
ATOM 1633 C C . ALA A 1 206 ? 2.964 -9.528 -15.085 1.00 86.62 206 ALA A C 1
ATOM 1635 O O . ALA A 1 206 ? 2.438 -8.748 -15.879 1.00 86.62 206 ALA A O 1
ATOM 1636 N N . ASP A 1 207 ? 2.396 -10.681 -14.725 1.00 85.69 207 ASP A N 1
ATOM 1637 C CA . ASP A 1 207 ? 1.121 -11.165 -15.268 1.00 85.69 207 ASP A CA 1
ATOM 1638 C C . ASP A 1 207 ? -0.043 -10.218 -14.923 1.00 85.69 207 ASP A C 1
ATOM 1640 O O . ASP A 1 207 ? -0.944 -9.971 -15.731 1.00 85.69 207 ASP A O 1
ATOM 1644 N N . LEU A 1 208 ? -0.032 -9.652 -13.710 1.00 86.69 208 LEU A N 1
ATOM 1645 C CA . LEU A 1 208 ? -1.012 -8.650 -13.306 1.00 86.69 208 LEU A CA 1
ATOM 1646 C C . LEU A 1 208 ? -0.877 -7.384 -14.154 1.00 86.69 208 LEU A C 1
ATOM 1648 O O . LEU A 1 208 ? -1.899 -6.893 -14.627 1.00 86.69 208 LEU A O 1
ATOM 1652 N N . MET A 1 209 ? 0.336 -6.893 -14.413 1.00 87.44 209 MET A N 1
ATOM 1653 C CA . MET A 1 209 ? 0.545 -5.720 -15.267 1.00 87.44 209 MET A CA 1
ATOM 1654 C C . MET A 1 209 ? -0.012 -5.918 -16.680 1.00 87.44 209 MET A C 1
ATOM 1656 O O . MET A 1 209 ? -0.692 -5.019 -17.174 1.00 87.44 209 MET A O 1
ATOM 1660 N N . ASP A 1 210 ? 0.162 -7.100 -17.280 1.00 83.12 210 ASP A N 1
ATOM 1661 C CA . ASP A 1 210 ? -0.477 -7.444 -18.559 1.00 83.12 210 ASP A CA 1
ATOM 1662 C C . ASP A 1 210 ? -1.999 -7.358 -18.475 1.00 83.12 210 ASP A C 1
ATOM 1664 O O . ASP A 1 210 ? -2.656 -6.707 -19.290 1.00 83.12 210 ASP A O 1
ATOM 1668 N N . SER A 1 211 ? -2.565 -7.984 -17.442 1.00 81.50 211 SER A N 1
ATOM 1669 C CA . SER A 1 211 ? -4.012 -8.048 -17.249 1.00 81.50 211 SER A CA 1
ATOM 1670 C C . SER A 1 211 ? -4.649 -6.675 -17.008 1.00 81.50 211 SER A C 1
ATOM 1672 O O . SER A 1 211 ? -5.782 -6.437 -17.431 1.00 81.50 211 SER A O 1
ATOM 1674 N N . GLN A 1 212 ? -3.938 -5.789 -16.305 1.00 83.44 212 GLN A N 1
ATOM 1675 C CA . GLN A 1 212 ? -4.432 -4.471 -15.929 1.00 83.44 212 GLN A CA 1
ATOM 1676 C C . GLN A 1 212 ? -4.170 -3.439 -17.026 1.00 83.44 212 GLN A C 1
ATOM 1678 O O . GLN A 1 212 ? -4.981 -2.536 -17.193 1.00 83.44 212 GLN A O 1
ATOM 1683 N N . SER A 1 213 ? -3.086 -3.566 -17.799 1.00 84.50 213 SER A N 1
ATOM 1684 C CA . SER A 1 213 ? -2.682 -2.581 -18.815 1.00 84.50 213 SER A CA 1
ATOM 1685 C C . SER A 1 213 ? -2.756 -1.125 -18.291 1.00 84.50 213 SER A C 1
ATOM 1687 O O . SER A 1 213 ? -3.544 -0.324 -18.817 1.00 84.50 213 SER A O 1
ATOM 1689 N N . PRO A 1 214 ? -2.042 -0.791 -17.194 1.00 88.88 214 PRO A N 1
ATOM 1690 C CA . PRO A 1 214 ? -2.101 0.539 -16.588 1.00 88.88 214 PRO A CA 1
ATOM 1691 C C . PRO A 1 214 ? -1.396 1.593 -17.457 1.00 88.88 214 PRO A C 1
ATOM 1693 O O . PRO A 1 214 ? -0.535 1.251 -18.256 1.00 88.88 214 PRO A O 1
ATOM 1696 N N . ASP A 1 215 ? -1.718 2.876 -17.262 1.00 89.00 215 ASP A N 1
ATOM 1697 C CA . ASP A 1 215 ? -0.976 3.998 -17.871 1.00 89.00 215 ASP A CA 1
ATOM 1698 C C . ASP A 1 215 ? 0.326 4.294 -17.114 1.00 89.00 215 ASP A C 1
ATOM 1700 O O . ASP A 1 215 ? 1.235 4.908 -17.658 1.00 89.00 215 ASP A O 1
ATOM 1704 N N . ALA A 1 216 ? 0.391 3.915 -15.836 1.00 91.19 216 ALA A N 1
ATOM 1705 C CA . ALA A 1 216 ? 1.565 4.067 -14.990 1.00 91.19 216 ALA A CA 1
ATOM 1706 C C . ALA A 1 216 ? 1.550 3.051 -13.843 1.00 91.19 216 ALA A C 1
ATOM 1708 O O . ALA A 1 216 ? 0.484 2.628 -13.378 1.00 91.19 216 ALA A O 1
ATOM 1709 N N . ALA A 1 217 ? 2.727 2.694 -13.336 1.00 92.94 217 ALA A N 1
ATOM 1710 C CA . ALA A 1 217 ? 2.852 1.744 -12.234 1.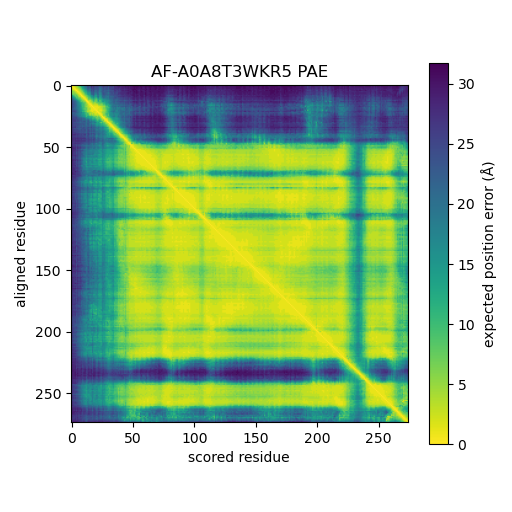00 92.94 217 ALA A CA 1
ATOM 1711 C C . ALA A 1 217 ? 3.688 2.295 -11.075 1.00 92.94 217 ALA A C 1
ATOM 1713 O O . ALA A 1 217 ? 4.733 2.911 -11.272 1.00 92.94 217 ALA A O 1
ATOM 1714 N N . ILE A 1 218 ? 3.243 2.031 -9.848 1.00 93.25 218 ILE A N 1
ATOM 1715 C CA . ILE A 1 218 ? 4.007 2.325 -8.633 1.00 93.25 218 ILE A CA 1
ATOM 1716 C C . ILE A 1 218 ? 4.286 1.007 -7.915 1.00 93.25 218 ILE A C 1
ATOM 1718 O O . ILE A 1 218 ? 3.373 0.211 -7.712 1.00 93.25 218 ILE A O 1
ATOM 1722 N N . PHE A 1 219 ? 5.533 0.792 -7.508 1.00 91.19 219 PHE A N 1
ATOM 1723 C CA . PHE A 1 219 ? 5.970 -0.355 -6.723 1.00 91.19 219 PHE A CA 1
ATOM 1724 C C . PHE A 1 219 ? 6.480 0.099 -5.357 1.00 91.19 219 PHE A C 1
ATOM 1726 O O . PHE A 1 219 ? 7.319 0.990 -5.288 1.00 91.19 219 PHE A O 1
ATOM 1733 N N . TYR A 1 220 ? 6.029 -0.537 -4.278 1.00 88.44 220 TYR A N 1
ATOM 1734 C CA . TYR A 1 220 ? 6.640 -0.411 -2.951 1.00 88.44 220 TYR A CA 1
ATOM 1735 C C . TYR A 1 220 ? 7.219 -1.754 -2.521 1.00 88.44 220 TYR A C 1
ATOM 1737 O O . TYR A 1 220 ? 6.481 -2.702 -2.266 1.00 88.44 220 TYR A O 1
ATOM 1745 N N . LEU A 1 221 ? 8.542 -1.853 -2.444 1.00 82.62 221 LEU A N 1
ATOM 1746 C CA . LEU A 1 221 ? 9.221 -3.114 -2.144 1.00 82.62 221 LEU A CA 1
ATOM 1747 C C . LEU A 1 221 ? 9.779 -3.171 -0.717 1.00 82.62 221 LEU A C 1
ATOM 1749 O O . LEU A 1 221 ? 10.256 -4.224 -0.305 1.00 82.62 221 LEU A O 1
ATOM 1753 N N . SER A 1 222 ? 9.681 -2.094 0.070 1.00 77.25 222 SER A N 1
ATOM 1754 C CA . SER A 1 222 ? 10.258 -2.038 1.424 1.00 77.25 222 SER A CA 1
ATOM 1755 C C . SER A 1 222 ? 11.747 -2.450 1.418 1.00 77.25 222 SER A C 1
ATOM 1757 O O . SER A 1 222 ? 12.463 -2.205 0.442 1.00 77.25 222 SER A O 1
ATOM 1759 N N . ASP A 1 223 ? 12.238 -3.077 2.490 1.00 67.62 223 ASP A N 1
ATOM 1760 C CA . ASP A 1 223 ? 13.623 -3.527 2.651 1.00 67.62 223 ASP A CA 1
ATOM 1761 C C . ASP A 1 223 ? 13.915 -4.920 2.085 1.00 67.62 223 ASP A C 1
ATOM 1763 O O . ASP A 1 223 ? 15.034 -5.434 2.239 1.00 67.62 223 ASP A O 1
ATOM 1767 N N . ILE A 1 224 ? 12.952 -5.520 1.375 1.00 61.34 224 ILE A N 1
ATOM 1768 C CA . ILE A 1 224 ? 13.099 -6.861 0.807 1.00 61.34 224 ILE A CA 1
ATOM 1769 C C . ILE A 1 224 ? 14.339 -6.944 -0.096 1.00 61.34 224 ILE A C 1
ATOM 1771 O O . ILE A 1 224 ? 14.979 -7.993 -0.188 1.00 61.34 224 ILE A O 1
ATOM 1775 N N . ALA A 1 225 ? 14.763 -5.819 -0.687 1.00 51.25 225 ALA A N 1
ATOM 1776 C CA . ALA A 1 225 ? 16.035 -5.621 -1.388 1.00 51.25 225 ALA A CA 1
ATOM 1777 C C . ALA A 1 225 ? 17.261 -6.186 -0.642 1.00 51.25 225 ALA A C 1
ATOM 1779 O O . ALA A 1 225 ? 18.172 -6.716 -1.284 1.00 51.25 225 ALA A O 1
ATOM 1780 N N . ASN A 1 226 ? 17.288 -6.117 0.692 1.00 46.28 226 ASN A N 1
ATOM 1781 C CA . ASN A 1 226 ? 18.439 -6.488 1.520 1.00 46.28 226 ASN A CA 1
ATOM 1782 C C . ASN A 1 226 ? 18.322 -7.862 2.202 1.00 46.28 226 ASN A C 1
ATOM 1784 O O . ASN A 1 226 ? 19.339 -8.486 2.529 1.00 46.28 226 ASN A O 1
ATOM 1788 N N . VAL A 1 227 ? 17.108 -8.388 2.386 1.00 48.06 227 VAL A N 1
ATOM 1789 C CA . VAL A 1 227 ? 16.905 -9.740 2.943 1.00 48.06 227 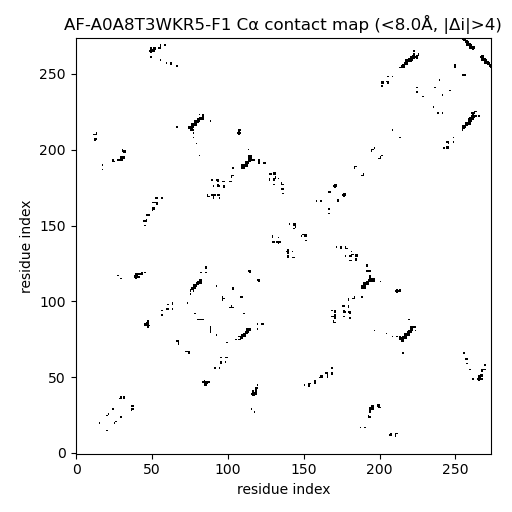VAL A CA 1
ATOM 1790 C C . VAL A 1 227 ? 17.474 -10.808 1.996 1.00 48.06 227 VAL A C 1
ATOM 1792 O O . VAL A 1 227 ? 18.085 -11.782 2.444 1.00 48.06 227 VAL A O 1
ATOM 1795 N N . ALA A 1 228 ? 17.382 -10.586 0.679 1.00 43.22 228 ALA A N 1
ATOM 1796 C CA . ALA A 1 228 ? 18.002 -11.448 -0.328 1.00 43.22 228 ALA A CA 1
ATOM 1797 C C . ALA A 1 228 ? 19.543 -11.403 -0.308 1.00 43.22 228 ALA A C 1
ATOM 1799 O O . ALA A 1 228 ? 20.185 -12.438 -0.501 1.00 43.22 228 ALA A O 1
ATOM 1800 N N . SER A 1 229 ? 20.158 -10.245 -0.021 1.00 39.00 229 SER A N 1
ATOM 1801 C CA . SER A 1 229 ? 21.624 -10.122 0.052 1.00 39.00 229 SER A CA 1
ATOM 1802 C C . SER A 1 229 ? 22.221 -10.775 1.298 1.00 39.00 229 SER A C 1
ATOM 1804 O O . SER A 1 229 ? 23.314 -11.325 1.227 1.00 39.00 229 SER A O 1
ATOM 1806 N N . ASN A 1 230 ? 21.496 -10.820 2.420 1.00 39.41 230 ASN A N 1
ATOM 1807 C CA . ASN A 1 230 ? 21.984 -11.503 3.625 1.00 39.41 230 ASN A CA 1
ATOM 1808 C C . ASN A 1 230 ? 21.964 -13.038 3.511 1.00 39.41 230 ASN A C 1
ATOM 1810 O O . ASN A 1 230 ? 22.693 -13.708 4.242 1.00 39.41 230 ASN A O 1
ATOM 1814 N N . ARG A 1 231 ? 21.198 -13.608 2.568 1.00 40.31 231 ARG A N 1
ATOM 1815 C CA . ARG A 1 231 ? 21.265 -15.044 2.232 1.00 40.31 231 ARG A CA 1
ATOM 1816 C C . ARG A 1 231 ? 22.396 -15.390 1.259 1.00 40.31 231 ARG A C 1
ATOM 1818 O O . ARG A 1 231 ? 22.790 -16.550 1.190 1.00 40.31 231 ARG A O 1
ATOM 1825 N N . LYS A 1 232 ? 22.963 -14.408 0.550 1.00 38.66 232 LYS A N 1
ATOM 1826 C CA . LYS A 1 232 ? 24.138 -14.583 -0.315 1.00 38.66 232 LYS A CA 1
ATOM 1827 C C . LYS A 1 232 ? 25.294 -13.735 0.206 1.00 38.66 232 LYS A C 1
ATOM 1829 O O . LYS A 1 232 ? 25.547 -12.637 -0.272 1.00 38.66 232 LYS A O 1
ATOM 1834 N N . ARG A 1 233 ? 26.078 -14.306 1.125 1.00 33.88 233 ARG A N 1
ATOM 1835 C CA . ARG A 1 233 ? 27.406 -13.810 1.547 1.00 33.88 233 ARG A CA 1
ATOM 1836 C C . ARG A 1 233 ? 28.460 -13.777 0.418 1.00 33.88 233 ARG A C 1
ATOM 1838 O O . ARG A 1 233 ? 29.647 -13.757 0.711 1.00 33.88 233 ARG A O 1
ATOM 1845 N N . HIS A 1 234 ? 28.060 -13.735 -0.853 1.00 32.25 234 HIS A N 1
ATOM 1846 C CA . HIS A 1 234 ? 28.941 -13.573 -2.005 1.00 32.25 234 HIS A CA 1
ATOM 1847 C C . HIS A 1 234 ? 28.235 -12.764 -3.102 1.00 32.25 234 HIS A C 1
ATOM 1849 O O . HIS A 1 234 ? 27.265 -13.227 -3.695 1.00 32.25 234 HIS A O 1
ATOM 1855 N N . GLY A 1 235 ? 28.768 -11.573 -3.389 1.00 33.06 235 GLY A N 1
ATOM 1856 C CA . GLY A 1 235 ? 28.479 -10.812 -4.607 1.00 33.06 235 GLY A CA 1
ATOM 1857 C C . GLY A 1 235 ? 27.390 -9.751 -4.462 1.00 33.06 235 GLY A C 1
ATOM 1858 O O . GLY A 1 235 ? 26.199 -10.047 -4.490 1.00 33.06 235 GLY A O 1
ATOM 1859 N N . GLY A 1 236 ? 27.811 -8.486 -4.375 1.00 36.06 236 GLY A N 1
ATOM 1860 C CA . GLY A 1 236 ? 26.934 -7.326 -4.494 1.00 36.06 236 GLY A CA 1
ATOM 1861 C C . GLY A 1 236 ? 26.276 -7.271 -5.872 1.00 36.06 236 GLY A C 1
ATOM 1862 O O . GLY A 1 236 ? 26.861 -6.781 -6.834 1.00 36.06 236 GLY A O 1
ATOM 1863 N N . LEU A 1 237 ? 25.047 -7.767 -5.970 1.00 36.19 237 LEU A N 1
ATOM 1864 C CA . LEU A 1 237 ? 24.206 -7.576 -7.146 1.00 36.19 237 LEU A CA 1
ATOM 1865 C C . LEU A 1 237 ? 23.560 -6.184 -7.082 1.00 36.19 237 LEU A C 1
ATOM 1867 O O . LEU A 1 237 ? 22.785 -5.873 -6.171 1.00 36.19 237 LEU A O 1
ATOM 1871 N N . LYS A 1 238 ? 23.903 -5.328 -8.054 1.00 44.44 238 LYS A N 1
ATOM 1872 C CA . LYS A 1 238 ? 23.270 -4.015 -8.284 1.00 44.44 238 LYS A CA 1
ATOM 1873 C C . LYS A 1 238 ? 21.739 -4.180 -8.361 1.00 44.44 238 LYS A C 1
ATOM 1875 O O . LYS A 1 238 ? 21.263 -5.214 -8.829 1.00 44.44 238 LYS A O 1
ATOM 1880 N N . SER A 1 239 ? 20.975 -3.200 -7.867 1.00 48.47 239 SER A N 1
ATOM 1881 C CA . SER A 1 239 ? 19.495 -3.235 -7.798 1.00 48.47 239 SER A CA 1
ATOM 1882 C C . SER A 1 239 ? 18.833 -3.605 -9.135 1.00 48.47 239 SER A C 1
ATOM 1884 O O . SER A 1 239 ? 17.846 -4.336 -9.148 1.00 48.47 239 SER A O 1
ATOM 1886 N N . THR A 1 240 ? 19.451 -3.231 -10.259 1.00 46.84 240 THR A N 1
ATOM 1887 C CA . THR A 1 240 ? 19.024 -3.557 -11.629 1.00 46.84 240 THR A CA 1
ATOM 1888 C C . THR A 1 240 ? 18.890 -5.052 -11.927 1.00 46.84 240 THR A C 1
ATOM 1890 O O . THR A 1 240 ? 18.063 -5.424 -12.750 1.00 46.84 240 THR A O 1
ATOM 1893 N N . VAL A 1 241 ? 19.641 -5.934 -11.258 1.00 55.16 241 VAL A N 1
ATOM 1894 C CA . VAL A 1 241 ? 19.511 -7.390 -11.477 1.00 55.16 241 VAL A CA 1
ATOM 1895 C C . VAL A 1 241 ? 18.398 -7.998 -10.609 1.00 55.16 241 VAL A C 1
ATOM 1897 O O . VAL A 1 241 ? 17.811 -9.012 -10.979 1.00 55.16 241 VAL A O 1
ATOM 1900 N N . ARG A 1 242 ? 18.070 -7.368 -9.470 1.00 62.31 242 ARG A N 1
ATOM 1901 C CA . ARG A 1 242 ? 17.158 -7.911 -8.445 1.00 62.31 242 ARG A CA 1
ATOM 1902 C C . ARG A 1 242 ? 15.679 -7.784 -8.801 1.00 62.31 242 ARG A C 1
ATOM 1904 O O . ARG A 1 242 ? 14.920 -8.693 -8.489 1.00 62.31 242 ARG A O 1
ATOM 1911 N N . ASN A 1 243 ? 15.296 -6.702 -9.474 1.00 74.75 243 ASN A N 1
ATOM 1912 C CA . ASN A 1 243 ? 13.935 -6.465 -9.969 1.00 74.75 243 ASN A CA 1
ATOM 1913 C C . ASN A 1 243 ? 13.854 -6.634 -11.494 1.00 74.75 243 ASN A C 1
ATOM 1915 O O . ASN A 1 243 ? 12.993 -6.044 -12.135 1.00 74.75 243 ASN A O 1
ATOM 1919 N N . SER A 1 244 ? 14.774 -7.403 -12.085 1.00 74.44 244 SER A N 1
ATOM 1920 C CA . SER A 1 244 ? 14.941 -7.506 -13.539 1.00 74.44 244 SER A CA 1
ATOM 1921 C C . SER A 1 244 ? 13.675 -7.964 -14.262 1.00 74.44 244 SER A C 1
ATOM 1923 O O . SER A 1 244 ? 13.390 -7.430 -15.325 1.00 74.44 244 SER A O 1
ATOM 1925 N N . VAL A 1 245 ? 12.880 -8.864 -13.673 1.00 82.88 245 VAL A N 1
ATOM 1926 C CA . VAL A 1 245 ? 11.588 -9.297 -14.239 1.00 82.88 245 VAL A CA 1
ATOM 1927 C C . VAL A 1 245 ? 10.592 -8.135 -14.308 1.00 82.88 245 VAL A C 1
ATOM 1929 O O . VAL A 1 245 ? 10.017 -7.877 -15.359 1.00 82.88 245 VAL A O 1
ATOM 1932 N N . ILE A 1 246 ? 10.427 -7.398 -13.205 1.00 86.38 246 ILE A N 1
ATOM 1933 C CA . ILE A 1 246 ? 9.510 -6.25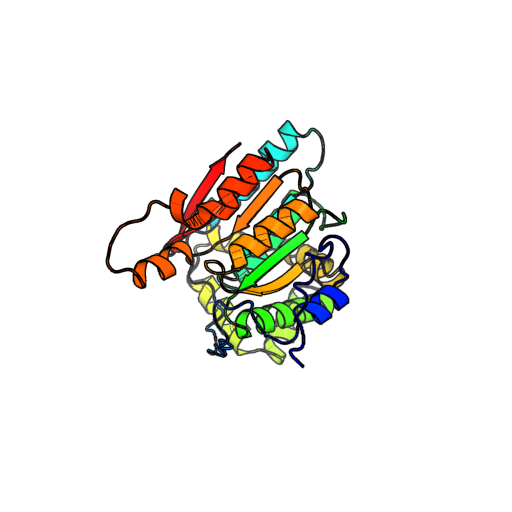1 -13.124 1.00 86.38 246 ILE A CA 1
ATOM 1934 C C . ILE A 1 246 ? 9.970 -5.120 -14.042 1.00 86.38 246 ILE A C 1
ATOM 1936 O O . ILE A 1 246 ? 9.171 -4.584 -14.797 1.00 86.38 246 ILE A O 1
ATOM 1940 N N . ILE A 1 247 ? 11.264 -4.790 -14.021 1.00 84.75 247 ILE A N 1
ATOM 1941 C CA . ILE A 1 247 ? 11.840 -3.739 -14.866 1.00 84.75 247 ILE A CA 1
ATOM 1942 C C . ILE A 1 247 ? 11.718 -4.112 -16.344 1.00 84.75 247 ILE A C 1
ATOM 1944 O O . ILE A 1 247 ? 11.292 -3.278 -17.133 1.00 84.75 247 ILE A O 1
ATOM 1948 N N . ALA A 1 248 ? 12.044 -5.353 -16.725 1.00 85.06 248 ALA A N 1
ATOM 1949 C CA . ALA A 1 248 ? 11.881 -5.815 -18.101 1.00 85.06 248 ALA A CA 1
ATOM 1950 C C . ALA A 1 248 ? 10.427 -5.679 -18.553 1.00 85.06 248 ALA A C 1
ATOM 1952 O O . ALA A 1 248 ? 10.185 -5.196 -19.654 1.00 85.06 248 ALA A O 1
ATOM 1953 N N . LYS A 1 249 ? 9.470 -6.023 -17.681 1.00 89.31 249 LYS A N 1
ATOM 1954 C CA . LYS A 1 249 ? 8.054 -5.899 -18.010 1.00 89.31 249 LYS A CA 1
ATOM 1955 C C . LYS A 1 249 ? 7.593 -4.450 -18.150 1.00 89.31 249 LYS A C 1
ATOM 1957 O O . LYS A 1 249 ? 6.854 -4.129 -19.069 1.00 89.31 249 LYS A O 1
ATOM 1962 N N . LEU A 1 250 ? 8.036 -3.564 -17.265 1.00 87.88 250 LEU A N 1
ATOM 1963 C CA . LEU A 1 250 ? 7.701 -2.141 -17.334 1.00 87.88 250 LEU A CA 1
ATOM 1964 C C . LEU A 1 250 ? 8.280 -1.472 -18.586 1.00 87.88 250 LEU A C 1
ATOM 1966 O O . LEU A 1 250 ? 7.606 -0.654 -19.201 1.00 87.88 250 LEU A O 1
ATOM 1970 N N . VAL A 1 251 ? 9.494 -1.865 -18.987 1.00 87.88 251 VAL A N 1
ATOM 1971 C CA . VAL A 1 251 ? 10.115 -1.431 -20.248 1.00 87.88 251 VAL A CA 1
ATOM 1972 C C . VAL A 1 251 ? 9.365 -1.991 -21.459 1.00 87.88 251 VAL A C 1
ATOM 1974 O O . VAL A 1 251 ? 9.163 -1.271 -22.426 1.00 87.88 251 VAL A O 1
ATOM 1977 N N . GLU A 1 252 ? 8.933 -3.254 -21.415 1.00 90.25 252 GLU A N 1
ATOM 1978 C CA . GLU A 1 252 ? 8.118 -3.867 -22.474 1.00 90.25 252 GLU A CA 1
ATOM 1979 C C . GLU A 1 252 ? 6.779 -3.141 -22.666 1.00 90.25 252 GLU A C 1
ATOM 1981 O O . GLU A 1 252 ? 6.338 -2.961 -23.798 1.00 90.25 252 GLU A O 1
ATOM 1986 N N . LEU A 1 253 ? 6.143 -2.721 -21.569 1.00 86.19 253 LEU A N 1
ATOM 1987 C CA . LEU A 1 253 ? 4.871 -1.997 -21.592 1.00 86.19 253 LEU A CA 1
ATOM 1988 C C . LEU A 1 253 ? 5.009 -0.525 -22.003 1.00 86.19 253 LEU A C 1
ATOM 1990 O O . LEU A 1 253 ? 3.993 0.086 -22.320 1.00 86.19 253 LEU A O 1
ATOM 1994 N N . ASP A 1 254 ? 6.227 0.025 -21.996 1.00 89.88 254 ASP A N 1
ATOM 1995 C CA . ASP A 1 254 ? 6.522 1.427 -22.319 1.00 89.88 254 ASP A CA 1
ATOM 1996 C C . ASP A 1 254 ? 5.656 2.422 -21.519 1.00 89.88 254 ASP A C 1
ATOM 1998 O O . ASP A 1 254 ? 5.026 3.331 -22.061 1.00 89.88 254 ASP A O 1
ATOM 2002 N N . ILE A 1 255 ? 5.583 2.212 -20.198 1.00 87.19 255 ILE A N 1
ATOM 2003 C CA . ILE A 1 255 ? 4.827 3.070 -19.276 1.00 87.19 255 ILE A CA 1
ATOM 2004 C C . ILE A 1 255 ? 5.737 3.720 -18.231 1.00 87.19 255 ILE A C 1
ATOM 2006 O O . ILE A 1 255 ? 6.692 3.087 -17.771 1.00 87.19 255 ILE A O 1
ATOM 2010 N N . PRO A 1 256 ? 5.428 4.948 -17.775 1.00 90.25 256 PRO A N 1
ATOM 2011 C CA . PRO A 1 256 ? 6.125 5.558 -16.651 1.00 90.25 256 PRO A CA 1
ATOM 2012 C C . PRO A 1 256 ? 5.958 4.720 -15.381 1.00 90.25 256 PRO A C 1
ATOM 2014 O O . PRO A 1 256 ? 4.868 4.215 -15.072 1.00 90.25 256 PRO A O 1
ATOM 2017 N N . PHE A 1 257 ? 7.033 4.609 -14.600 1.00 90.75 257 PHE A N 1
ATOM 2018 C CA . PHE A 1 257 ? 6.993 3.870 -13.345 1.00 90.75 257 PHE A CA 1
ATOM 2019 C C . PHE A 1 257 ? 7.863 4.455 -12.233 1.00 90.75 257 PHE A C 1
ATOM 2021 O O . PHE A 1 257 ? 8.900 5.084 -12.455 1.00 90.75 257 PHE A O 1
ATOM 2028 N N . LEU A 1 258 ? 7.444 4.173 -11.001 1.00 89.69 258 LEU A N 1
ATOM 2029 C CA . LEU A 1 258 ? 8.180 4.480 -9.781 1.00 89.69 258 LEU A CA 1
ATOM 2030 C C . LEU A 1 258 ? 8.356 3.205 -8.957 1.00 89.69 258 LEU A C 1
ATOM 2032 O O . LEU A 1 258 ? 7.376 2.547 -8.620 1.00 89.69 258 LEU A O 1
ATOM 2036 N N . ILE A 1 259 ? 9.592 2.887 -8.573 1.00 86.69 259 ILE A N 1
ATOM 2037 C CA . ILE A 1 259 ? 9.893 1.836 -7.592 1.00 86.69 259 ILE A CA 1
ATOM 2038 C C . ILE A 1 259 ? 10.448 2.498 -6.330 1.00 86.69 259 ILE A C 1
ATOM 2040 O O . ILE A 1 259 ? 11.539 3.065 -6.356 1.00 86.69 259 ILE A O 1
ATOM 2044 N N . ALA A 1 260 ? 9.700 2.415 -5.232 1.00 82.44 260 ALA A N 1
ATOM 2045 C CA . ALA A 1 260 ? 10.103 2.839 -3.899 1.00 82.44 260 ALA A CA 1
ATOM 2046 C C . ALA A 1 260 ? 10.639 1.640 -3.098 1.00 82.44 260 ALA A C 1
ATOM 2048 O O . ALA A 1 260 ? 9.935 0.653 -2.864 1.00 82.44 260 ALA A O 1
ATOM 2049 N N . GLU A 1 261 ? 11.889 1.741 -2.661 1.00 77.31 261 GLU A N 1
ATOM 2050 C CA . GLU A 1 261 ? 12.600 0.748 -1.854 1.00 77.31 261 GLU A CA 1
ATOM 2051 C C . GLU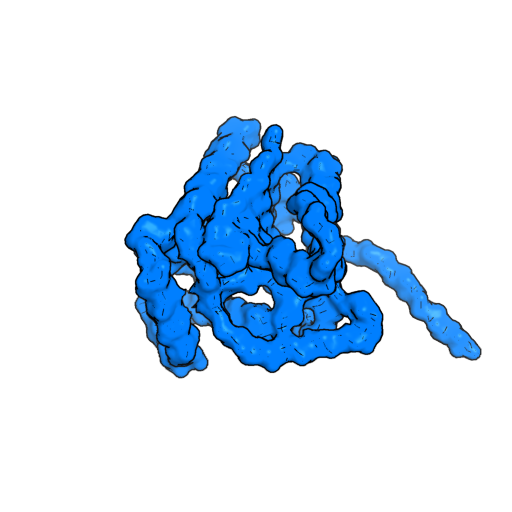 A 1 261 ? 13.136 1.399 -0.573 1.00 77.31 261 GLU A C 1
ATOM 2053 O O . GLU A 1 261 ? 13.312 2.617 -0.496 1.00 77.31 261 GLU A O 1
ATOM 2058 N N . SER A 1 262 ? 13.455 0.574 0.419 1.00 67.62 262 SER A N 1
ATOM 2059 C CA . SER A 1 262 ? 14.009 1.019 1.700 1.00 67.62 262 SER A CA 1
ATOM 2060 C C . SER A 1 262 ? 15.245 0.181 2.046 1.00 67.62 262 SER A C 1
ATOM 2062 O O . SER A 1 262 ? 15.374 -0.965 1.620 1.00 67.62 262 SER A O 1
ATOM 2064 N N . ASP A 1 263 ? 16.214 0.728 2.784 1.00 59.03 263 ASP A N 1
ATOM 2065 C CA . ASP A 1 263 ? 17.333 -0.050 3.320 1.00 59.03 263 ASP A CA 1
ATOM 2066 C C . ASP A 1 263 ? 17.118 -0.523 4.762 1.00 59.03 263 ASP A C 1
ATOM 2068 O O . ASP A 1 263 ? 16.202 -0.091 5.452 1.00 59.03 263 ASP A O 1
ATOM 2072 N N . ILE A 1 264 ? 18.008 -1.406 5.241 1.00 51.28 264 ILE A N 1
ATOM 2073 C CA . ILE A 1 264 ? 18.000 -1.949 6.617 1.00 51.28 264 ILE A CA 1
ATOM 2074 C C . ILE A 1 264 ? 18.062 -0.848 7.693 1.00 51.28 264 ILE A C 1
ATOM 2076 O O . ILE A 1 264 ? 17.635 -1.065 8.826 1.00 51.28 264 ILE A O 1
ATOM 2080 N N . LYS A 1 265 ? 18.606 0.334 7.375 1.00 51.41 265 LYS A N 1
ATOM 2081 C CA . LYS A 1 265 ? 18.643 1.486 8.290 1.00 51.41 265 LYS A CA 1
ATOM 2082 C C . LYS A 1 265 ? 17.374 2.341 8.186 1.00 51.41 265 LYS A C 1
ATOM 2084 O O . LYS A 1 265 ? 17.304 3.391 8.821 1.00 51.41 265 LYS A O 1
ATOM 2089 N N . GLY A 1 266 ? 16.400 1.909 7.389 1.00 48.97 266 GLY A N 1
ATOM 2090 C CA . GLY A 1 266 ? 15.189 2.641 7.068 1.00 48.97 266 GLY A CA 1
ATOM 2091 C C . GLY A 1 266 ? 15.421 3.815 6.121 1.00 48.97 266 GLY A C 1
ATOM 2092 O O . GLY A 1 266 ? 14.550 4.662 6.046 1.00 48.97 266 GLY A O 1
ATOM 2093 N N . ARG A 1 267 ? 16.570 3.928 5.439 1.00 46.78 267 ARG A N 1
ATOM 2094 C CA . ARG A 1 267 ? 16.792 4.978 4.431 1.00 46.78 267 ARG A CA 1
ATOM 2095 C C . ARG A 1 267 ? 16.117 4.574 3.138 1.00 46.78 267 ARG A C 1
ATOM 2097 O O . ARG A 1 267 ? 16.286 3.449 2.681 1.00 46.78 267 ARG A O 1
ATOM 2104 N N . ASN A 1 268 ? 15.403 5.505 2.538 1.00 52.22 268 ASN A N 1
ATOM 2105 C CA . ASN A 1 268 ? 14.584 5.207 1.384 1.00 52.22 268 ASN A CA 1
ATOM 2106 C C . ASN A 1 268 ? 15.274 5.573 0.063 1.00 52.22 268 ASN A C 1
ATOM 2108 O O . ASN A 1 268 ? 16.053 6.525 0.002 1.00 52.22 268 ASN A O 1
ATOM 2112 N N . TYR A 1 269 ? 14.994 4.799 -0.984 1.00 49.59 269 TYR A N 1
ATOM 2113 C CA . TYR A 1 269 ? 15.531 4.954 -2.331 1.00 49.59 269 TYR A CA 1
ATOM 2114 C C . TYR A 1 269 ? 14.390 4.856 -3.337 1.00 49.59 269 TYR A C 1
ATOM 2116 O O . TYR A 1 269 ? 13.548 3.967 -3.250 1.00 49.59 269 TYR A O 1
ATOM 2124 N N . MET A 1 270 ? 14.384 5.744 -4.325 1.00 51.03 270 MET A N 1
ATOM 2125 C CA . MET A 1 270 ? 13.422 5.698 -5.419 1.00 51.03 270 MET A CA 1
ATOM 2126 C C . MET A 1 270 ? 14.154 5.517 -6.738 1.00 51.03 270 MET A C 1
ATOM 2128 O O . MET A 1 270 ? 15.087 6.259 -7.043 1.00 51.03 270 MET A O 1
ATOM 2132 N N . SER A 1 271 ? 13.720 4.531 -7.514 1.00 49.78 271 SER A N 1
ATOM 2133 C CA . SER A 1 271 ? 14.099 4.395 -8.917 1.00 49.78 271 SER A CA 1
ATOM 2134 C C . SER A 1 271 ? 12.949 4.918 -9.766 1.00 49.78 271 SER A C 1
ATOM 2136 O O . SER A 1 271 ? 11.842 4.383 -9.710 1.00 49.78 271 SER A O 1
ATOM 2138 N N . LEU A 1 272 ? 13.224 5.980 -10.516 1.00 43.41 272 LEU A N 1
ATOM 2139 C CA . LEU A 1 272 ? 12.307 6.599 -11.465 1.00 43.41 272 LEU A CA 1
ATOM 2140 C C . LEU A 1 272 ? 12.793 6.281 -12.877 1.00 43.41 272 LEU A C 1
ATOM 2142 O O . LEU A 1 272 ? 13.979 6.449 -13.167 1.00 43.41 272 LEU A O 1
ATOM 2146 N N . ALA A 1 273 ? 11.882 5.851 -13.740 1.00 49.75 273 ALA A N 1
ATOM 2147 C CA . ALA A 1 273 ? 12.090 5.883 -15.178 1.00 49.75 273 ALA A CA 1
ATOM 2148 C C . ALA A 1 273 ? 10.815 6.424 -15.829 1.00 49.75 273 ALA A C 1
ATOM 2150 O O . ALA A 1 273 ? 9.704 5.992 -15.506 1.00 49.75 273 ALA A O 1
ATOM 2151 N N . GLY A 1 274 ? 11.009 7.406 -16.701 1.00 38.09 274 GLY A N 1
ATOM 2152 C CA . GLY A 1 274 ? 9.986 8.067 -17.497 1.00 38.09 274 GLY A CA 1
ATOM 2153 C C . GLY A 1 274 ? 10.569 8.474 -18.834 1.00 38.09 274 GLY A C 1
ATOM 2154 O O . GLY A 1 274 ? 11.818 8.564 -18.922 1.00 38.09 274 GLY A O 1
#

Nearest PDB structures (foldseek):
  3iey-assembly1_B  TM=5.248E-01  e=5.378E-01  Nanoarchaeum equitans
  2pzb-assembly1_B  TM=2.241E-01  e=2.562E-01  Bacillus anthracis
  1ih8-assembly1_B  TM=3.469E-01  e=1.129E+00  Bacillus subtilis
  2pzb-assembly2_D  TM=2.190E-01  e=4.043E-01  Bacillus anthracis
  1ifx-assembly1_B  TM=2.823E-01  e=1.590E+00  Bacillus subtilis